Protein AF-A0A934DSE4-F1 (afdb_monomer)

Foldseek 3Di:
DDPDPPPPVVVVVPPPPDDDDDDDDDDDDDDDDDDDDDDDDDDDDDPDDPPPDPPVVVVVVVCQPLLNLLVVLLVLLVVLLVQLVVLVVVCVVPVPLVSNLVSLVVSLVVLQPDDHPDPVSNVLSVVLSVLSVVLSVLSVQCPDPPPVSNVSSVVSSVCNVVVSVVSNVVSCVVSVVDDPPPDPDD

Solvent-accessible surface area (backbone atoms only — not comparable to full-atom values): 11587 Å² total; per-residue (Å²): 142,85,92,72,80,82,65,62,75,66,54,61,76,74,66,84,85,74,90,83,90,82,85,89,86,89,77,85,86,87,84,87,87,90,85,83,90,83,84,93,79,80,95,72,96,66,81,78,71,81,74,78,75,58,71,67,61,54,52,61,53,51,62,63,35,66,70,50,44,47,53,51,50,48,49,48,51,55,55,44,48,52,54,45,54,54,32,50,53,49,24,74,75,67,66,40,56,73,62,31,44,53,53,36,52,53,42,27,52,54,42,69,67,54,90,58,90,50,69,66,61,40,50,52,38,49,51,51,27,52,51,36,55,52,47,47,55,22,53,56,28,42,70,41,90,49,69,67,51,14,51,51,10,46,56,52,61,73,42,47,65,64,51,50,52,50,50,46,51,54,50,30,46,75,65,64,76,41,76,80,79,67,82,87,82,132

Mean predicted aligned error: 16.34 Å

Radius of gyration: 26.44 Å; Cα contacts (8 Å, |Δi|>4): 120; chains: 1; bounding box: 70×72×61 Å

Sequence (186 aa):
MDRTRTSYNSLIWKLLLAIFLVAGCASRGNSPPPSSGAPPVVVSSVPPAPAPVPVSQHRDLEAKRPEHQCNRLIQAINEEGKLISSALDDFAAKRDMPGLERRILGSATRMESMVLADPALKAFANRYHSMLLDLVAAAHHAVDKNAEIARRGVSELDKVTATEDRLVDEVNVYCGLESPKGPKEG

Structure (mmCIF, N/CA/C/O backbone):
data_AF-A0A934DSE4-F1
#
_entry.id   AF-A0A934DSE4-F1
#
loop_
_atom_site.group_PDB
_atom_site.id
_atom_site.type_symbol
_atom_site.label_atom_id
_atom_site.label_alt_id
_atom_site.label_comp_id
_atom_site.label_asym_id
_atom_site.label_entity_id
_atom_site.label_seq_id
_atom_site.pdbx_PDB_ins_code
_atom_site.Cartn_x
_atom_site.Cartn_y
_atom_site.Cartn_z
_atom_site.occupancy
_atom_site.B_iso_or_equiv
_atom_site.auth_seq_id
_atom_site.auth_comp_id
_atom_site.auth_asym_id
_atom_site.auth_atom_id
_atom_site.pdbx_PDB_model_num
ATOM 1 N N . MET A 1 1 ? -5.447 -34.273 -15.070 1.00 47.38 1 MET A N 1
ATOM 2 C CA . MET A 1 1 ? -6.186 -33.406 -16.008 1.00 47.38 1 MET A CA 1
ATOM 3 C C . 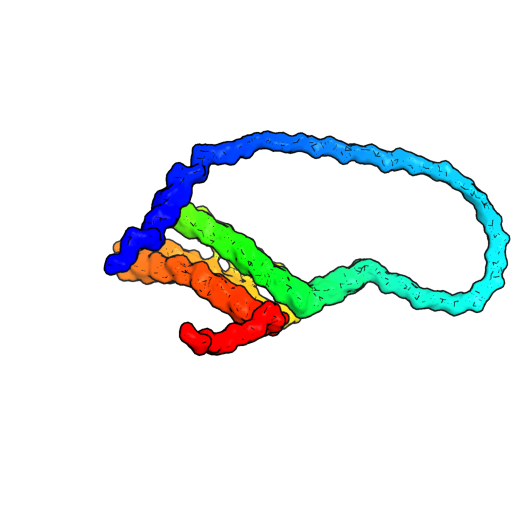MET A 1 1 ? -6.843 -32.338 -15.169 1.00 47.38 1 MET A C 1
ATOM 5 O O . MET A 1 1 ? -7.670 -32.714 -14.368 1.00 47.38 1 MET A O 1
ATOM 9 N N . ASP A 1 2 ? -6.414 -31.082 -15.298 1.00 35.38 2 ASP A N 1
ATOM 10 C CA . ASP A 1 2 ? -7.218 -29.888 -14.987 1.00 35.38 2 ASP A CA 1
ATOM 11 C C . ASP A 1 2 ? -6.459 -28.655 -15.508 1.00 35.38 2 ASP A C 1
ATOM 13 O O . ASP A 1 2 ? -5.716 -27.972 -14.806 1.00 35.38 2 ASP A O 1
ATOM 17 N N . ARG A 1 3 ? -6.559 -28.443 -16.827 1.00 43.78 3 ARG A N 1
ATOM 18 C CA . ARG A 1 3 ? -6.040 -27.274 -17.556 1.00 43.78 3 ARG A CA 1
ATOM 19 C C . ARG A 1 3 ? -7.201 -26.321 -17.838 1.00 43.78 3 ARG A C 1
ATOM 21 O O . ARG A 1 3 ? -7.641 -26.220 -18.977 1.00 43.78 3 ARG A O 1
ATOM 28 N N . THR A 1 4 ? -7.722 -25.646 -16.821 1.00 48.75 4 THR A N 1
ATOM 29 C CA . THR A 1 4 ? -8.820 -24.679 -17.037 1.00 48.75 4 THR A CA 1
ATOM 30 C C . THR A 1 4 ? -8.759 -23.422 -16.170 1.00 48.75 4 THR A C 1
ATOM 32 O O . THR A 1 4 ? -9.500 -22.485 -16.447 1.00 48.75 4 THR A O 1
ATOM 35 N N . ARG A 1 5 ? -7.846 -23.300 -15.192 1.00 45.34 5 ARG A N 1
ATOM 36 C CA . ARG A 1 5 ? -7.794 -22.097 -14.328 1.00 45.34 5 ARG A CA 1
ATOM 37 C C . ARG A 1 5 ? -6.869 -20.968 -14.790 1.00 45.34 5 ARG A C 1
ATOM 39 O O . ARG A 1 5 ? -7.011 -19.851 -14.312 1.00 45.34 5 ARG A O 1
ATOM 46 N N . THR A 1 6 ? -5.980 -21.202 -15.753 1.00 44.94 6 THR A N 1
ATOM 47 C CA . THR A 1 6 ? -4.956 -20.213 -16.155 1.00 44.94 6 THR A CA 1
ATOM 48 C C . THR A 1 6 ? -5.366 -19.301 -17.317 1.00 44.94 6 THR A C 1
ATOM 50 O O . THR A 1 6 ? -4.562 -18.489 -17.761 1.00 44.94 6 THR A O 1
ATOM 53 N N . SER A 1 7 ? -6.600 -19.403 -17.825 1.00 43.75 7 SER A N 1
ATOM 54 C CA . SER A 1 7 ? -7.026 -18.654 -19.020 1.00 43.75 7 SER A CA 1
ATOM 55 C C . SER A 1 7 ? -7.877 -17.408 -18.739 1.00 43.75 7 SER A C 1
ATOM 57 O O . SER A 1 7 ? -8.259 -16.731 -19.690 1.00 43.75 7 SER A O 1
ATOM 59 N N . TYR A 1 8 ? -8.175 -17.070 -17.479 1.00 44.25 8 TYR A N 1
ATOM 60 C CA . TYR A 1 8 ? -9.004 -15.893 -17.169 1.00 44.25 8 TYR A CA 1
ATOM 61 C C . TYR A 1 8 ? -8.203 -14.585 -17.070 1.00 44.25 8 TYR A C 1
ATOM 63 O O . TYR A 1 8 ? -8.673 -13.553 -17.544 1.00 44.25 8 TYR A O 1
ATOM 71 N N . ASN A 1 9 ? -6.954 -14.622 -16.594 1.00 45.41 9 ASN A N 1
ATOM 72 C CA . ASN A 1 9 ? -6.142 -13.401 -16.449 1.00 45.41 9 ASN A CA 1
ATOM 73 C C . ASN A 1 9 ? -5.560 -12.881 -17.776 1.00 45.41 9 ASN A C 1
ATOM 75 O O . ASN A 1 9 ? -5.200 -11.713 -17.874 1.00 45.41 9 ASN A O 1
ATOM 79 N N . SER A 1 10 ? -5.512 -13.715 -18.822 1.00 44.16 10 SER A N 1
ATOM 80 C CA . SER A 1 10 ? -5.022 -13.306 -20.149 1.00 44.16 10 SER A CA 1
ATOM 81 C C . SER A 1 10 ? -6.102 -12.634 -21.013 1.00 44.16 10 SER A C 1
ATOM 83 O O . SER A 1 10 ? -5.780 -11.835 -21.891 1.00 44.16 10 SER A O 1
ATOM 85 N N . LEU A 1 11 ? -7.386 -12.911 -20.753 1.00 43.47 11 LEU A N 1
ATOM 86 C CA . LEU A 1 11 ? -8.509 -12.353 -21.519 1.00 43.47 11 LEU A CA 1
ATOM 87 C C . LEU A 1 11 ? -8.953 -10.967 -21.021 1.00 43.47 11 LEU A C 1
ATOM 89 O O . LEU A 1 11 ? -9.411 -10.159 -21.827 1.00 43.47 11 LEU A O 1
ATOM 93 N N . ILE A 1 12 ? -8.741 -10.653 -19.738 1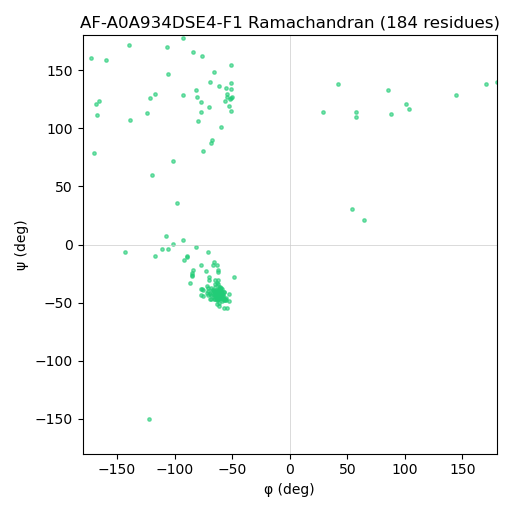.00 50.69 12 ILE A N 1
ATOM 94 C CA . ILE A 1 12 ? -9.034 -9.327 -19.156 1.00 50.69 12 ILE A CA 1
ATOM 95 C C . ILE A 1 12 ? -8.141 -8.238 -19.778 1.00 50.69 12 ILE A C 1
ATOM 97 O O . ILE A 1 12 ? -8.606 -7.131 -20.042 1.00 50.69 12 ILE A O 1
ATOM 101 N N . TRP A 1 13 ? -6.898 -8.582 -20.136 1.00 38.34 13 TRP A N 1
ATOM 102 C CA . TRP A 1 13 ? -5.939 -7.668 -20.770 1.00 38.34 13 TRP A CA 1
ATOM 103 C C . TRP A 1 13 ? -6.337 -7.188 -22.178 1.00 38.34 13 TRP A C 1
ATOM 105 O O . TRP A 1 13 ? -5.763 -6.220 -22.669 1.00 38.34 13 TRP A O 1
ATOM 115 N N . LYS A 1 14 ? -7.311 -7.826 -22.847 1.00 41.41 14 LYS A N 1
ATOM 116 C CA . LYS A 1 14 ? -7.717 -7.465 -24.220 1.00 41.41 14 LYS A CA 1
ATOM 117 C C . LYS A 1 14 ? -9.050 -6.716 -24.328 1.00 41.41 14 LYS A C 1
ATOM 119 O O . LYS A 1 14 ? -9.390 -6.311 -25.435 1.00 41.41 14 LYS A O 1
ATOM 124 N N . LEU A 1 15 ? -9.796 -6.510 -23.236 1.00 42.28 15 LEU A N 1
ATOM 125 C CA . LEU A 1 15 ? -11.183 -6.015 -23.320 1.00 42.28 15 LEU A CA 1
ATOM 126 C C . LEU A 1 15 ? -11.430 -4.582 -22.809 1.00 42.28 15 LEU A C 1
ATOM 128 O O . LEU A 1 15 ? -12.540 -4.084 -22.955 1.00 42.28 15 LEU A O 1
ATOM 132 N N . LEU A 1 16 ? -10.435 -3.885 -22.251 1.00 47.75 16 LEU A N 1
ATOM 133 C CA . LEU A 1 16 ? -10.623 -2.553 -21.642 1.00 47.75 16 LEU A CA 1
ATOM 134 C C . LEU A 1 16 ? -10.237 -1.381 -22.561 1.00 47.75 16 LEU A C 1
ATOM 136 O O . LEU A 1 16 ? -9.731 -0.357 -22.110 1.00 47.75 16 LEU A O 1
ATOM 140 N N . LEU A 1 17 ? -10.494 -1.520 -23.863 1.00 46.31 17 LEU A N 1
ATOM 141 C CA . LEU A 1 17 ? -10.308 -0.453 -24.849 1.00 46.31 17 LEU A CA 1
ATOM 142 C C . LEU A 1 17 ? -11.642 -0.117 -25.524 1.00 46.31 17 LEU A C 1
ATOM 144 O O . LEU A 1 17 ? -11.794 -0.278 -26.730 1.00 46.31 17 LEU A O 1
ATOM 148 N N . ALA A 1 18 ? -12.629 0.304 -24.728 1.00 43.03 18 ALA A N 1
ATOM 149 C CA . ALA A 1 18 ? -13.891 0.843 -25.226 1.00 43.03 18 ALA A CA 1
ATOM 150 C C . ALA A 1 18 ? -14.688 1.566 -24.114 1.00 43.03 18 ALA A C 1
ATOM 152 O O . ALA A 1 18 ? -15.086 0.922 -23.151 1.00 43.03 18 ALA A O 1
ATOM 153 N N . ILE A 1 19 ? -15.021 2.850 -24.362 1.00 57.06 19 ILE A N 1
ATOM 154 C CA . ILE A 1 19 ? -16.298 3.533 -24.013 1.00 57.06 19 ILE A CA 1
ATOM 155 C C . ILE A 1 19 ? -16.409 4.139 -22.583 1.00 57.06 19 ILE A C 1
ATOM 157 O O . ILE A 1 19 ? -16.108 3.458 -21.620 1.00 57.06 19 ILE A O 1
ATOM 161 N N . PHE A 1 20 ? -16.858 5.382 -22.301 1.00 39.25 20 PHE A N 1
ATOM 162 C CA . PHE A 1 20 ? -17.421 6.529 -23.051 1.00 39.25 20 PHE A CA 1
ATOM 163 C C . PHE A 1 20 ? -17.268 7.838 -22.221 1.00 39.25 20 PHE A C 1
ATOM 165 O O . PHE A 1 20 ? -17.170 7.806 -20.997 1.00 39.25 20 PHE A O 1
ATOM 172 N N . LEU A 1 21 ? -17.318 8.984 -22.911 1.00 43.88 21 LEU A N 1
ATOM 173 C CA . LEU A 1 21 ? -17.493 10.354 -22.392 1.00 43.88 21 LEU A CA 1
ATOM 174 C C . LEU A 1 21 ? -18.961 10.651 -21.993 1.00 43.88 21 LEU A C 1
ATOM 176 O O . LEU A 1 21 ? -19.861 10.019 -22.541 1.00 43.88 21 LEU A O 1
ATOM 180 N N . VAL A 1 22 ? -19.175 11.706 -21.177 1.00 40.78 22 VAL A N 1
ATOM 181 C CA . VAL A 1 22 ? -20.088 12.875 -21.401 1.00 40.78 22 VAL A CA 1
ATOM 182 C C . VAL A 1 22 ? -20.784 13.401 -20.115 1.00 40.78 22 VAL A C 1
ATOM 184 O O . VAL A 1 22 ? -21.420 12.634 -19.409 1.00 40.78 22 VAL A O 1
ATOM 187 N N . ALA A 1 23 ? -20.666 14.735 -19.913 1.00 38.59 23 ALA A N 1
ATOM 188 C CA . ALA A 1 23 ? -21.530 15.763 -19.261 1.00 38.59 23 ALA A CA 1
ATOM 189 C C . ALA A 1 23 ? -22.259 15.454 -17.926 1.00 38.59 23 ALA A C 1
ATOM 191 O O . ALA A 1 23 ? -22.846 14.404 -17.748 1.00 38.59 23 ALA A O 1
ATOM 192 N N . GLY A 1 24 ? -22.335 16.330 -16.917 1.00 35.47 24 GLY A N 1
ATOM 193 C CA . GLY A 1 24 ? -22.436 17.793 -16.908 1.00 35.47 24 GLY A CA 1
ATOM 194 C C . GLY A 1 24 ? 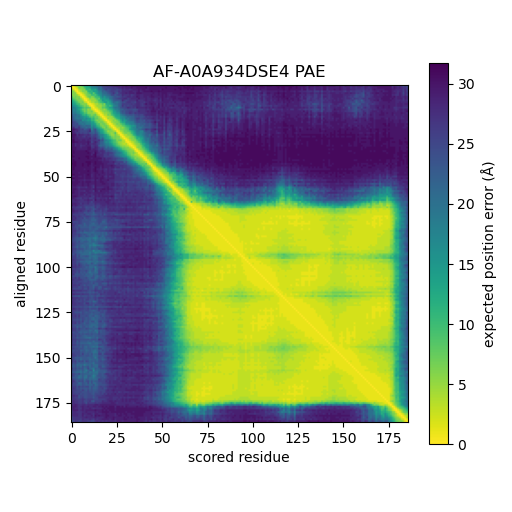-23.880 18.213 -16.583 1.00 35.47 24 GLY A C 1
ATOM 195 O O . GLY A 1 24 ? -24.763 17.887 -17.362 1.00 35.47 24 GLY A O 1
ATOM 196 N N . CYS A 1 25 ? -24.119 18.903 -15.454 1.00 37.88 25 CYS A N 1
ATOM 197 C CA . CY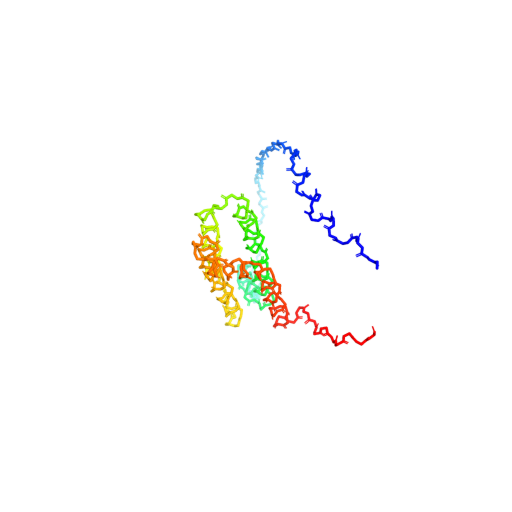S A 1 25 ? -25.008 20.079 -15.324 1.00 37.88 25 CYS A CA 1
ATOM 198 C C . CYS A 1 25 ? -25.259 20.502 -13.863 1.00 37.88 25 CYS A C 1
ATOM 200 O O . CYS A 1 25 ? -25.492 19.691 -12.973 1.00 37.88 25 CYS A O 1
ATOM 202 N N . ALA A 1 26 ? -25.236 21.821 -13.671 1.00 43.25 26 ALA A N 1
ATOM 203 C CA . ALA A 1 26 ? -25.568 22.573 -12.465 1.00 43.25 26 ALA A CA 1
ATOM 204 C C . ALA A 1 26 ? -27.080 22.845 -12.330 1.00 43.25 26 ALA A C 1
ATOM 206 O O . ALA A 1 26 ? -27.795 22.776 -13.325 1.00 43.25 26 ALA A O 1
ATOM 207 N N . SER A 1 27 ? -27.531 23.269 -11.139 1.00 39.88 27 SER A N 1
ATOM 208 C CA . SER A 1 27 ? -28.691 24.167 -10.883 1.00 39.88 27 SER A CA 1
ATOM 209 C C . SER A 1 27 ? -28.641 24.626 -9.406 1.00 39.88 27 SER A C 1
ATOM 211 O O . SER A 1 27 ? -28.617 23.781 -8.520 1.00 39.88 27 SER A O 1
ATOM 213 N N . ARG A 1 28 ? -28.372 25.908 -9.072 1.00 35.00 28 ARG A N 1
ATOM 214 C CA . ARG A 1 28 ? -29.358 26.966 -8.693 1.00 35.00 28 ARG A CA 1
ATOM 215 C C . ARG A 1 28 ? -30.618 26.375 -8.032 1.00 35.00 28 ARG A C 1
ATOM 217 O O . ARG A 1 28 ? -31.316 25.609 -8.671 1.00 35.00 28 ARG A O 1
ATOM 224 N N . GLY A 1 29 ? -30.929 26.617 -6.759 1.00 45.31 29 GLY A N 1
ATOM 225 C CA . GLY A 1 29 ? -31.106 27.911 -6.094 1.00 45.31 29 GLY A CA 1
ATOM 226 C C . GLY A 1 29 ? -32.610 28.188 -5.985 1.00 45.31 29 GLY A C 1
ATOM 227 O O . GLY A 1 29 ? -33.268 28.200 -7.015 1.00 45.31 29 GLY A O 1
ATOM 228 N N . ASN A 1 30 ? -33.145 28.372 -4.771 1.00 34.09 30 ASN A N 1
ATOM 229 C CA . ASN A 1 30 ? -34.411 29.076 -4.521 1.00 34.09 30 ASN A CA 1
ATOM 230 C C . ASN A 1 30 ? -34.595 29.360 -3.020 1.00 34.09 30 ASN A C 1
ATOM 232 O O . ASN A 1 30 ? -34.670 28.440 -2.210 1.00 34.09 30 ASN A O 1
ATOM 236 N N . SER A 1 31 ? -34.723 30.644 -2.689 1.00 47.72 31 SER A N 1
ATOM 237 C CA . SER A 1 31 ? -35.370 31.149 -1.473 1.00 47.72 31 SER A CA 1
ATOM 238 C C . SER A 1 31 ? -36.728 31.724 -1.879 1.00 47.72 31 SER A C 1
ATOM 240 O O . SER A 1 31 ? -36.832 32.292 -2.969 1.00 47.72 31 SER A O 1
ATOM 242 N N . PRO A 1 32 ? -37.757 31.638 -1.026 1.00 50.06 32 PRO A N 1
ATOM 243 C CA . PRO A 1 32 ? -38.597 32.823 -0.812 1.00 50.06 32 PRO A CA 1
ATOM 244 C C . PRO A 1 32 ? -39.020 33.039 0.664 1.00 50.06 32 PRO A C 1
ATOM 246 O O . PRO A 1 32 ? -38.700 32.207 1.512 1.00 50.06 32 PRO A O 1
ATOM 249 N N . PRO A 1 33 ? -39.654 34.194 0.990 1.00 51.81 33 PRO A N 1
ATOM 250 C CA . PRO A 1 33 ? -39.317 34.961 2.194 1.00 51.81 33 PRO A CA 1
ATOM 251 C C . PRO A 1 33 ? -40.546 35.165 3.148 1.00 51.81 33 PRO A C 1
ATOM 253 O O . PRO A 1 33 ? -41.351 34.240 3.235 1.00 51.81 33 PRO A O 1
ATOM 256 N N . PRO A 1 34 ? -40.691 36.249 3.961 1.00 65.25 34 PRO A N 1
ATOM 257 C CA . PRO A 1 34 ? -41.136 36.175 5.366 1.00 65.25 34 PRO A CA 1
ATOM 258 C C . PRO A 1 34 ? -42.583 36.679 5.606 1.00 65.25 34 PRO A C 1
ATOM 260 O O . PRO A 1 34 ? -43.130 37.341 4.734 1.00 65.25 34 PRO A O 1
ATOM 263 N N . SER A 1 35 ? -43.182 36.472 6.796 1.00 39.50 35 SER A N 1
ATOM 264 C CA . SER A 1 35 ? -44.054 37.479 7.464 1.00 39.50 35 SER A CA 1
ATOM 265 C C . SER A 1 35 ? -44.644 37.039 8.824 1.00 39.50 35 SER A C 1
ATOM 267 O O . SER A 1 35 ? -45.136 35.926 8.962 1.00 39.50 35 SER A O 1
ATOM 269 N N . SER A 1 36 ? -44.662 38.010 9.750 1.00 40.56 36 SER A N 1
ATOM 270 C CA . SER A 1 36 ? -45.669 38.368 10.779 1.00 40.56 36 SER A CA 1
ATOM 271 C C . SER A 1 36 ? -46.151 37.389 11.865 1.00 40.56 36 SER A C 1
ATOM 273 O O . SER A 1 36 ? -47.024 36.565 11.637 1.00 40.56 36 SER A O 1
ATOM 275 N N . GLY A 1 37 ? -45.736 37.685 13.107 1.00 36.66 37 GLY A N 1
ATOM 276 C CA . GLY A 1 37 ? -46.593 38.370 14.097 1.00 36.66 37 GLY A CA 1
ATOM 277 C C . GLY A 1 37 ? -47.508 37.529 15.004 1.00 36.66 37 GLY A C 1
ATOM 278 O O . GLY A 1 37 ? -48.522 37.024 14.542 1.00 36.66 37 GLY A O 1
ATOM 279 N N . ALA A 1 38 ? -47.221 37.502 16.318 1.00 39.47 38 ALA A N 1
ATOM 280 C CA . ALA A 1 38 ? -48.192 37.320 17.419 1.00 39.47 38 ALA A CA 1
ATOM 281 C C . ALA A 1 38 ? -47.533 37.514 18.822 1.00 39.47 38 ALA A C 1
ATOM 283 O O . ALA A 1 38 ? -46.308 37.470 18.902 1.00 39.47 38 ALA A O 1
ATOM 284 N N . PRO A 1 39 ? -48.310 37.783 19.903 1.00 43.78 39 PRO A N 1
ATOM 285 C CA . PRO A 1 39 ? -47.966 38.668 21.040 1.00 43.78 39 PRO A CA 1
ATOM 286 C C . PRO A 1 39 ? -47.297 37.978 22.259 1.00 43.78 39 PRO A C 1
ATOM 288 O O . PRO A 1 39 ? -47.146 36.757 22.261 1.00 43.78 39 PRO A O 1
ATOM 291 N N . PRO A 1 40 ? -46.914 38.730 23.322 1.00 55.69 40 PRO A N 1
ATOM 292 C CA . PRO A 1 40 ? -46.178 38.190 24.464 1.00 55.69 40 PRO A CA 1
ATOM 293 C C . PRO A 1 40 ? -47.116 37.500 25.461 1.00 55.69 40 PRO A C 1
ATOM 295 O O . PRO A 1 40 ? -48.122 38.079 25.867 1.00 55.69 40 PRO A O 1
ATOM 298 N N . VAL A 1 41 ? -46.770 36.290 25.911 1.00 37.94 41 VAL A N 1
ATOM 299 C CA . VAL A 1 41 ? -47.505 35.599 26.981 1.00 37.94 41 VAL A CA 1
ATOM 300 C C . VAL A 1 41 ? -46.537 34.918 27.954 1.00 37.94 41 VAL A C 1
ATOM 302 O O . VAL A 1 41 ? -45.925 33.904 27.648 1.00 37.94 41 VAL A O 1
ATOM 305 N N . VAL A 1 42 ? -46.454 35.548 29.128 1.00 38.22 42 VAL A N 1
ATOM 306 C CA . VAL A 1 42 ? -46.421 34.989 30.491 1.00 38.22 42 VAL A CA 1
ATOM 307 C C . VAL A 1 42 ? -45.314 33.987 30.848 1.00 38.22 42 VAL A C 1
ATOM 309 O O . VAL A 1 42 ? -45.282 32.834 30.432 1.00 38.22 42 VAL A O 1
ATOM 312 N N . VAL A 1 43 ? -44.467 34.456 31.768 1.00 47.53 43 VAL A N 1
ATOM 313 C CA . VAL A 1 43 ? -43.509 33.699 32.576 1.00 47.53 43 VAL A CA 1
ATOM 314 C C . VAL A 1 43 ? -44.205 32.517 33.257 1.00 47.53 43 VAL A C 1
ATOM 316 O O . VAL A 1 43 ? -45.028 32.704 34.150 1.00 47.53 43 VAL A O 1
ATOM 319 N N . SER A 1 44 ? -43.826 31.298 32.880 1.00 39.19 44 SER A N 1
ATOM 320 C CA . SER A 1 44 ? -43.990 30.114 33.720 1.00 39.19 44 SER A CA 1
ATOM 321 C C . SER A 1 44 ? -42.614 29.480 33.891 1.00 39.19 44 SER A C 1
ATOM 323 O O . SER A 1 44 ? -41.973 29.070 32.925 1.00 39.19 44 SER A O 1
ATOM 325 N N . SER A 1 45 ? -42.113 29.508 35.122 1.00 47.44 45 SER A N 1
ATOM 326 C CA . SER A 1 45 ? -40.805 29.001 35.526 1.00 47.44 45 SER A CA 1
ATOM 327 C C . SER A 1 45 ? -40.770 27.475 35.431 1.00 47.44 45 SER A C 1
ATOM 329 O O . SER A 1 45 ? -41.039 26.775 36.405 1.00 47.44 45 SER A O 1
ATOM 331 N N . VAL A 1 46 ? -40.431 26.973 34.246 1.00 47.00 46 VAL A N 1
ATOM 332 C CA . VAL A 1 46 ? -39.972 25.598 34.032 1.00 47.00 46 VAL A CA 1
ATOM 333 C C . VAL A 1 46 ? -38.441 25.627 34.104 1.00 47.00 46 VAL A C 1
ATOM 335 O O . VAL A 1 46 ? -37.837 26.473 33.438 1.00 47.00 46 VAL A O 1
ATOM 338 N N . PRO A 1 47 ? -37.781 24.772 34.908 1.00 49.09 47 PRO A N 1
ATOM 339 C CA . PRO A 1 47 ? -36.325 24.665 34.872 1.00 49.09 47 PRO A CA 1
ATOM 340 C C . PRO A 1 47 ? -35.891 24.356 33.431 1.00 49.09 47 PRO A C 1
ATOM 342 O O . PRO A 1 47 ? -36.536 23.525 32.785 1.00 49.09 47 PRO A O 1
ATOM 345 N N . PRO A 1 48 ? -34.858 25.029 32.887 1.00 44.00 48 PRO A N 1
ATOM 346 C CA . PRO A 1 48 ? -34.462 24.820 31.504 1.00 44.00 48 PRO A CA 1
ATOM 347 C C . PRO A 1 48 ? -34.155 23.337 31.301 1.00 44.00 48 PRO A C 1
ATOM 349 O O . PRO A 1 48 ? -33.330 22.761 32.014 1.00 44.00 48 PRO A O 1
ATOM 352 N N . ALA A 1 49 ? -34.846 22.718 30.341 1.00 53.88 49 ALA A N 1
ATOM 353 C CA . ALA A 1 49 ? -34.462 21.407 29.849 1.00 53.88 49 ALA A CA 1
ATOM 354 C C . ALA A 1 49 ? -32.969 21.463 29.479 1.00 53.88 49 ALA A C 1
ATOM 356 O O . ALA A 1 49 ? -32.531 22.486 28.935 1.00 53.88 49 ALA A O 1
ATOM 357 N N . PRO A 1 50 ? -32.176 20.422 29.797 1.00 54.50 50 PRO A N 1
ATOM 358 C CA . PRO A 1 50 ? -30.764 20.405 29.451 1.00 54.50 50 PRO A CA 1
ATOM 359 C C . PRO A 1 50 ? -30.622 20.736 27.967 1.00 54.50 50 PRO A C 1
ATOM 361 O O . PRO A 1 50 ? -31.301 20.145 27.124 1.00 54.50 50 PRO A O 1
ATOM 364 N N . ALA A 1 51 ? -29.797 21.746 27.676 1.00 56.88 51 ALA A N 1
ATOM 365 C CA . ALA A 1 51 ? -29.577 22.212 26.319 1.00 56.88 51 ALA A CA 1
ATOM 366 C C . ALA A 1 51 ? -29.231 21.005 25.427 1.00 56.88 51 ALA A C 1
ATOM 368 O O . ALA A 1 51 ? -28.404 20.182 25.837 1.00 56.88 51 ALA A O 1
ATOM 369 N N . PRO A 1 52 ? -29.845 20.871 24.236 1.00 54.94 52 PRO A N 1
ATOM 370 C CA . PRO A 1 52 ? -29.463 19.840 23.287 1.00 54.94 52 PRO A CA 1
ATOM 371 C C . PRO A 1 52 ? -27.956 19.922 23.075 1.00 54.94 52 PRO A C 1
ATOM 373 O O . PRO A 1 52 ? -27.431 20.993 22.759 1.00 54.94 52 PRO A O 1
ATOM 376 N N . VAL A 1 53 ? -27.258 18.808 23.290 1.00 54.47 53 VAL A N 1
ATOM 377 C CA . VAL A 1 53 ? -25.823 18.736 23.017 1.00 54.47 53 VAL A CA 1
ATOM 378 C C . VAL A 1 53 ? -25.631 19.167 21.558 1.00 54.47 53 VAL A C 1
ATOM 380 O O . VAL A 1 53 ? -26.329 18.633 20.689 1.00 54.47 53 VAL A O 1
ATOM 383 N N . PRO A 1 54 ? -24.762 20.150 21.258 1.00 47.44 54 PRO A N 1
ATOM 384 C CA . PRO A 1 54 ? -24.581 20.619 19.894 1.00 47.44 54 PRO A CA 1
ATOM 385 C C . PRO A 1 54 ? -24.247 19.431 18.992 1.00 47.44 54 PRO A C 1
ATOM 387 O O . PRO A 1 54 ? -23.336 18.662 19.301 1.00 47.44 54 PRO A O 1
ATOM 390 N N . VAL A 1 55 ? -24.969 19.288 17.878 1.00 53.50 55 VAL A N 1
ATOM 391 C CA . VAL A 1 55 ? -24.830 18.196 16.890 1.00 53.50 55 VAL A CA 1
ATOM 392 C C . VAL A 1 55 ? -23.363 17.957 16.481 1.00 53.50 55 VAL A C 1
ATOM 394 O O . VAL A 1 55 ? -22.966 16.836 16.169 1.00 53.50 55 VAL A O 1
ATOM 397 N N . SER A 1 56 ? -22.533 18.997 16.555 1.00 51.91 56 SER A N 1
ATOM 398 C CA . SER A 1 56 ? -21.085 18.974 16.340 1.00 51.91 56 SER A CA 1
ATOM 399 C C . SER A 1 56 ? -20.331 18.038 17.296 1.00 51.91 56 SER A C 1
ATOM 401 O O . SER A 1 56 ? -19.491 17.267 16.845 1.00 51.91 56 SER A O 1
ATOM 403 N N . GLN A 1 57 ? -20.655 18.034 18.594 1.00 47.75 57 GLN A N 1
ATOM 404 C CA . GLN A 1 57 ? -19.971 17.176 19.574 1.00 47.75 57 GLN A CA 1
ATOM 405 C C . GLN A 1 57 ? -20.308 15.695 19.383 1.00 47.75 57 GLN A C 1
ATOM 407 O O . GLN A 1 57 ? -19.489 14.830 19.693 1.00 47.75 57 GLN A O 1
ATOM 412 N N . HIS A 1 58 ? -21.495 15.389 18.853 1.00 49.94 58 HIS A N 1
ATOM 413 C CA . HIS A 1 58 ? -21.896 14.008 18.613 1.00 49.94 58 HIS A CA 1
ATOM 414 C C . HIS A 1 58 ? -21.103 13.384 17.459 1.00 49.94 58 HIS A C 1
ATOM 416 O O . HIS A 1 58 ? -20.623 12.264 17.606 1.00 49.94 58 HIS A O 1
ATOM 422 N N . ARG A 1 59 ? -20.844 14.143 16.382 1.00 51.84 59 ARG A N 1
ATOM 423 C CA . ARG A 1 59 ? -19.981 13.696 15.274 1.00 51.84 59 ARG A CA 1
ATOM 424 C C . ARG A 1 59 ? -18.531 13.468 15.699 1.00 51.84 59 ARG A C 1
ATOM 426 O O . ARG A 1 59 ? -17.935 12.479 15.283 1.00 51.84 59 ARG A O 1
ATOM 433 N N . ASP A 1 60 ? -17.981 14.329 16.552 1.00 50.16 60 ASP A N 1
ATOM 434 C CA . ASP A 1 60 ? -16.604 14.176 17.043 1.00 50.16 60 ASP A CA 1
ATOM 435 C C . ASP A 1 60 ? -16.444 12.984 18.004 1.00 50.16 60 ASP A C 1
ATOM 437 O O . ASP A 1 60 ? -15.381 12.364 18.060 1.00 50.16 60 ASP A O 1
ATOM 441 N N . LEU A 1 61 ? -17.494 12.642 18.759 1.00 51.41 61 LEU A N 1
ATOM 442 C CA . LEU A 1 61 ? -17.536 11.451 19.616 1.00 51.41 61 LEU A CA 1
ATOM 443 C C . LEU A 1 61 ? -17.763 10.166 18.809 1.00 51.41 61 LEU A C 1
ATOM 445 O O . LEU A 1 61 ? -17.155 9.142 19.113 1.00 51.41 61 LEU A O 1
ATOM 449 N N . GLU A 1 62 ? -18.599 10.216 17.774 1.00 53.47 62 GLU A N 1
ATOM 450 C CA . GLU A 1 62 ? -18.885 9.090 16.880 1.00 53.47 62 GLU A CA 1
ATOM 451 C C . GLU A 1 62 ? -17.669 8.735 16.012 1.00 53.47 62 GLU A C 1
ATOM 453 O O . GLU A 1 62 ? -17.284 7.571 15.945 1.00 53.47 62 GLU A O 1
ATOM 458 N N . ALA A 1 63 ? -16.955 9.738 15.485 1.00 57.16 63 ALA A N 1
ATOM 459 C CA . ALA A 1 63 ? -15.686 9.554 14.773 1.00 57.16 63 ALA A CA 1
ATOM 460 C C . ALA A 1 63 ? -14.567 8.960 15.651 1.00 57.16 63 ALA A C 1
ATOM 462 O O . ALA A 1 63 ? -13.608 8.382 15.131 1.00 57.16 63 ALA A O 1
ATOM 463 N N . LYS A 1 64 ? -14.680 9.092 16.980 1.00 59.28 64 LYS A N 1
ATOM 464 C CA . LYS A 1 64 ? -13.753 8.503 17.954 1.00 59.28 64 LYS A CA 1
ATOM 465 C C . LYS A 1 64 ? -14.149 7.099 18.394 1.00 59.28 64 LYS A C 1
ATOM 467 O O . LYS A 1 64 ? -13.314 6.441 19.016 1.00 59.28 64 LYS A O 1
ATOM 472 N N . ARG A 1 65 ? -15.353 6.610 18.075 1.00 68.19 65 ARG A N 1
ATOM 473 C CA . ARG A 1 65 ? -15.721 5.235 18.421 1.00 68.19 65 ARG A CA 1
ATOM 474 C C . ARG A 1 65 ? -14.776 4.249 17.721 1.00 68.19 65 ARG A C 1
ATOM 476 O O . ARG A 1 65 ? -14.489 4.443 16.537 1.00 68.19 65 ARG A O 1
ATOM 483 N N . PRO A 1 66 ? -14.301 3.202 18.419 1.00 69.56 66 PRO A N 1
ATOM 484 C CA . PRO A 1 66 ? -13.371 2.226 17.849 1.00 69.56 66 PRO A CA 1
ATOM 485 C C . PRO A 1 66 ? -13.870 1.636 16.523 1.00 69.56 66 PRO A C 1
ATOM 487 O O . PRO A 1 66 ? -13.127 1.609 15.550 1.00 69.56 66 PRO A O 1
ATOM 490 N N . GLU A 1 67 ? -15.162 1.304 16.440 1.00 77.38 67 GLU A N 1
ATOM 491 C CA . GLU A 1 67 ? -15.829 0.779 15.237 1.00 77.38 67 GLU A CA 1
ATOM 492 C C . GLU A 1 67 ? -15.705 1.698 14.004 1.00 77.38 67 GLU A C 1
ATOM 494 O O . GLU A 1 67 ? -15.427 1.241 12.895 1.00 77.38 67 GLU A O 1
ATOM 499 N N . HIS A 1 68 ? -15.839 3.013 14.190 1.00 83.19 68 HIS A N 1
ATOM 500 C CA . HIS A 1 68 ? -15.704 3.988 13.108 1.00 83.19 68 HIS A CA 1
ATOM 501 C C . HIS A 1 68 ? -14.250 4.138 12.654 1.00 83.19 68 HIS A C 1
ATOM 503 O O . HIS A 1 68 ? -13.983 4.305 11.464 1.00 83.19 68 HIS A O 1
ATOM 509 N N . GLN A 1 69 ? -13.295 4.056 13.582 1.00 88.00 69 GLN A N 1
ATOM 510 C CA . GLN A 1 69 ? -11.873 4.114 13.247 1.00 88.00 69 GLN A CA 1
ATOM 511 C C . GLN A 1 69 ? -11.399 2.847 12.526 1.00 88.00 69 GLN A C 1
ATOM 513 O O . GLN A 1 69 ? -10.624 2.949 11.579 1.00 88.00 69 GLN A O 1
ATOM 518 N N . CYS A 1 70 ? -11.914 1.682 12.921 1.00 90.00 70 CYS A N 1
ATOM 519 C CA . CYS A 1 70 ? -11.689 0.405 12.251 1.00 90.00 70 CYS A CA 1
ATOM 520 C C . CYS A 1 70 ? -12.112 0.447 10.783 1.00 90.00 70 CYS A C 1
ATOM 522 O O . CYS A 1 70 ? -11.296 0.213 9.892 1.00 90.00 70 CYS A O 1
ATOM 524 N N . ASN A 1 71 ? -13.364 0.834 10.525 1.00 90.75 71 ASN A N 1
ATOM 525 C CA . ASN A 1 71 ? -13.892 0.925 9.165 1.00 90.75 71 ASN A CA 1
ATOM 526 C C . ASN A 1 71 ? -13.115 1.935 8.319 1.00 90.75 71 ASN A C 1
ATOM 528 O O . ASN A 1 71 ? -12.797 1.653 7.167 1.00 90.75 71 ASN A O 1
ATOM 532 N N . ARG A 1 72 ? -12.755 3.089 8.897 1.00 91.94 72 ARG A N 1
ATOM 533 C CA . ARG A 1 72 ? -11.923 4.089 8.217 1.00 91.94 72 ARG A CA 1
ATOM 534 C C . ARG A 1 72 ? -10.555 3.541 7.822 1.00 91.94 72 ARG A C 1
ATOM 536 O O . ARG A 1 72 ? -10.116 3.791 6.704 1.00 91.94 72 ARG A O 1
ATOM 543 N N . LEU A 1 73 ? -9.884 2.819 8.720 1.00 94.44 73 LEU A N 1
ATOM 544 C CA . LEU A 1 73 ? -8.572 2.242 8.440 1.00 94.44 73 LEU A CA 1
ATOM 545 C C . LEU A 1 73 ? -8.659 1.167 7.350 1.00 94.44 73 LEU A C 1
ATOM 547 O O . LEU A 1 73 ? -7.885 1.210 6.399 1.00 94.44 73 LEU A O 1
ATOM 551 N N . ILE A 1 74 ? -9.621 0.246 7.450 1.00 94.25 74 ILE A N 1
ATOM 5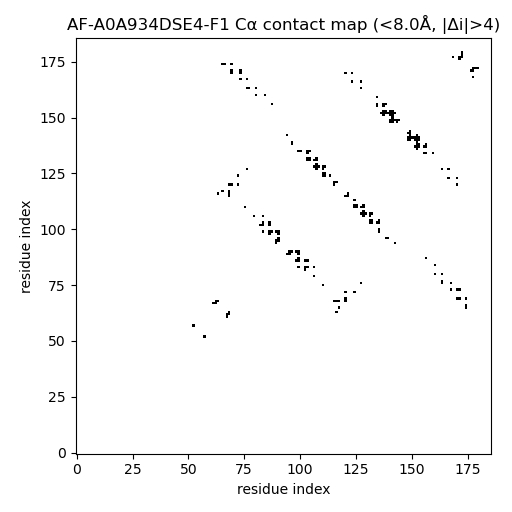52 C CA . ILE A 1 74 ? -9.839 -0.807 6.446 1.00 94.25 74 ILE A CA 1
ATOM 553 C C . ILE A 1 74 ? -10.158 -0.193 5.081 1.00 94.25 74 ILE A C 1
ATOM 555 O O . ILE A 1 74 ? -9.590 -0.596 4.068 1.00 94.25 74 ILE A O 1
ATOM 559 N N . GLN A 1 75 ? -11.051 0.800 5.043 1.00 94.50 75 GLN A N 1
ATOM 560 C CA . GLN A 1 75 ? -11.400 1.495 3.809 1.00 94.50 75 GLN A CA 1
ATOM 561 C C . GLN A 1 75 ? -10.168 2.140 3.175 1.00 94.50 75 GLN A C 1
ATOM 563 O O . GLN A 1 75 ? -9.943 1.956 1.983 1.00 94.50 75 GLN A O 1
ATOM 568 N N . ALA A 1 76 ? -9.355 2.837 3.966 1.00 94.94 76 ALA A N 1
ATOM 569 C CA . ALA A 1 76 ? -8.139 3.455 3.470 1.00 94.94 76 ALA A CA 1
ATOM 570 C C . ALA A 1 76 ? -7.139 2.417 2.944 1.00 94.94 76 ALA A C 1
ATOM 572 O O . ALA A 1 76 ? -6.671 2.568 1.824 1.00 94.94 76 ALA A O 1
ATOM 573 N N . ILE A 1 77 ? -6.866 1.330 3.678 1.00 95.19 77 ILE A N 1
ATOM 574 C CA . ILE A 1 77 ? -5.975 0.259 3.193 1.00 95.19 77 ILE A CA 1
ATOM 575 C C . ILE A 1 77 ? -6.471 -0.276 1.843 1.00 95.19 77 ILE A C 1
ATOM 577 O O . ILE A 1 77 ? -5.692 -0.361 0.900 1.00 95.19 77 ILE A O 1
ATOM 581 N N . ASN A 1 78 ? -7.773 -0.540 1.711 1.00 94.69 78 ASN A N 1
ATOM 582 C CA . ASN A 1 78 ? -8.369 -1.038 0.470 1.00 94.69 78 ASN A CA 1
ATOM 583 C C . ASN A 1 78 ? -8.319 -0.027 -0.689 1.00 94.69 78 ASN A C 1
ATOM 585 O O . ASN A 1 78 ? -8.142 -0.413 -1.845 1.00 94.69 78 ASN A O 1
ATOM 589 N N . GLU A 1 79 ? -8.539 1.259 -0.419 1.00 95.69 79 GLU A N 1
ATOM 590 C CA . GLU A 1 79 ? -8.471 2.317 -1.432 1.00 95.69 79 GLU A CA 1
ATOM 591 C C . GLU A 1 79 ? -7.035 2.534 -1.910 1.00 95.69 79 GLU A C 1
ATOM 593 O O . GLU A 1 79 ? -6.785 2.551 -3.117 1.00 95.69 79 GLU A O 1
ATOM 598 N N . GLU A 1 80 ? -6.088 2.621 -0.978 1.00 94.69 80 GLU A N 1
ATOM 599 C CA . GLU A 1 80 ? -4.669 2.745 -1.297 1.00 94.69 80 GLU A CA 1
ATOM 600 C C . GLU A 1 80 ? -4.149 1.492 -2.016 1.00 94.69 80 GLU A C 1
ATOM 602 O O . GLU A 1 80 ? -3.473 1.618 -3.035 1.00 94.69 80 GLU A O 1
ATOM 607 N N . GLY A 1 81 ? -4.532 0.291 -1.569 1.00 93.50 81 GLY A N 1
ATOM 608 C CA . GLY A 1 81 ? -4.129 -0.979 -2.187 1.00 93.50 81 GLY A CA 1
ATOM 609 C C . GLY A 1 81 ? -4.563 -1.081 -3.651 1.00 93.50 81 GLY A C 1
ATOM 610 O O . GLY A 1 81 ? -3.793 -1.495 -4.517 1.00 93.50 81 GLY A O 1
ATOM 611 N N . LYS A 1 82 ? -5.756 -0.572 -3.998 1.00 93.94 82 LYS A N 1
ATOM 612 C CA . LYS A 1 82 ? -6.195 -0.457 -5.404 1.00 93.94 82 LYS A CA 1
ATOM 613 C C . LYS A 1 82 ? -5.307 0.482 -6.221 1.00 93.94 82 LYS A C 1
ATOM 615 O O . LYS A 1 82 ? -4.992 0.180 -7.374 1.00 93.94 82 LYS A O 1
ATOM 620 N N . LEU A 1 83 ? -4.912 1.623 -5.652 1.00 93.62 83 LEU A N 1
ATOM 621 C CA . LEU A 1 83 ? -4.022 2.576 -6.323 1.00 93.62 83 LEU A CA 1
ATOM 622 C C . LEU A 1 83 ? -2.630 1.980 -6.542 1.00 93.62 83 LEU A C 1
ATOM 624 O O . LEU A 1 83 ? -2.046 2.176 -7.611 1.00 93.62 83 LEU A O 1
ATOM 628 N N . ILE A 1 84 ? -2.123 1.240 -5.557 1.00 94.25 84 ILE A N 1
ATOM 629 C CA . ILE A 1 84 ? -0.826 0.562 -5.605 1.00 94.25 84 ILE A CA 1
ATOM 630 C C . ILE A 1 84 ? -0.854 -0.577 -6.615 1.00 94.25 84 ILE A C 1
ATOM 632 O O . ILE A 1 84 ? 0.024 -0.634 -7.468 1.00 94.25 84 ILE A O 1
ATOM 636 N N . SER A 1 85 ? -1.883 -1.423 -6.597 1.00 93.31 85 SER A N 1
ATOM 637 C CA . SER A 1 85 ? -2.069 -2.483 -7.590 1.00 93.31 85 SER A CA 1
ATOM 638 C C . SER A 1 85 ? -2.077 -1.915 -9.012 1.00 93.31 85 SER A C 1
ATOM 640 O O . SER A 1 85 ? -1.303 -2.363 -9.855 1.00 93.31 85 SER A O 1
ATOM 642 N N . SER A 1 86 ? -2.834 -0.840 -9.259 1.00 92.50 86 SER A N 1
ATOM 643 C CA . SER A 1 86 ? -2.812 -0.157 -10.559 1.00 92.50 86 SER A CA 1
ATOM 644 C C . SER A 1 86 ? -1.434 0.421 -10.908 1.00 92.50 86 SER A C 1
ATOM 646 O O . SER A 1 86 ? -1.039 0.412 -12.074 1.00 92.50 86 SER A O 1
ATOM 648 N N . ALA A 1 87 ? -0.695 0.942 -9.926 1.00 93.19 87 ALA A N 1
ATOM 649 C CA . ALA A 1 87 ? 0.656 1.454 -10.138 1.00 93.19 87 ALA A CA 1
ATOM 650 C C . ALA A 1 87 ? 1.649 0.335 -10.489 1.00 93.19 87 ALA A C 1
ATOM 652 O O . ALA A 1 87 ? 2.513 0.527 -11.344 1.00 93.19 87 ALA A O 1
ATOM 653 N N . LEU A 1 88 ? 1.521 -0.827 -9.848 1.00 92.88 88 LEU A N 1
ATOM 654 C CA . LEU A 1 88 ? 2.340 -2.005 -10.114 1.00 92.88 88 LEU A CA 1
ATOM 655 C C . LEU A 1 88 ? 2.048 -2.594 -11.493 1.00 92.88 88 LEU A C 1
ATOM 657 O O . LEU A 1 88 ? 2.990 -2.961 -12.190 1.00 92.88 88 LEU A O 1
ATOM 661 N N . ASP A 1 89 ? 0.787 -2.592 -11.929 1.00 92.00 89 ASP A N 1
ATOM 662 C CA . ASP A 1 89 ? 0.415 -2.962 -13.298 1.00 92.00 89 ASP A CA 1
ATOM 663 C C . ASP A 1 89 ? 1.058 -2.016 -14.329 1.00 92.00 89 ASP A C 1
ATOM 665 O O . ASP A 1 89 ? 1.672 -2.463 -15.304 1.00 92.00 89 ASP A O 1
ATOM 669 N N . ASP A 1 90 ? 0.982 -0.699 -14.093 1.00 90.94 90 ASP A N 1
ATOM 670 C CA . ASP A 1 90 ? 1.642 0.315 -14.926 1.00 90.94 90 ASP A CA 1
ATOM 671 C C . ASP A 1 90 ? 3.169 0.100 -14.966 1.00 90.94 90 ASP A C 1
ATOM 673 O O . ASP A 1 90 ? 3.786 0.167 -16.036 1.00 90.94 90 ASP A O 1
ATOM 677 N N . PHE A 1 91 ? 3.786 -0.200 -13.821 1.00 91.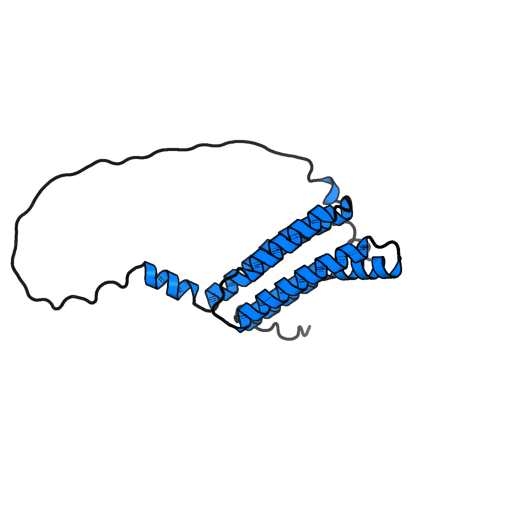56 91 PHE A N 1
ATOM 678 C CA . PHE A 1 91 ? 5.214 -0.491 -13.715 1.00 91.56 91 PHE A CA 1
ATOM 679 C C . PHE A 1 91 ? 5.607 -1.783 -14.436 1.00 91.56 91 PHE A C 1
ATOM 681 O O . PHE A 1 91 ? 6.602 -1.797 -15.161 1.00 91.56 91 PHE A O 1
ATOM 688 N N . ALA A 1 92 ? 4.830 -2.855 -14.299 1.00 90.00 92 ALA A N 1
ATOM 689 C CA . ALA A 1 92 ? 5.079 -4.111 -14.997 1.00 90.00 92 ALA A CA 1
ATOM 690 C C . ALA A 1 92 ? 5.024 -3.922 -16.523 1.00 90.00 92 ALA A C 1
ATOM 692 O O . ALA A 1 92 ? 5.850 -4.484 -17.245 1.00 90.00 92 ALA A O 1
ATOM 693 N N . ALA A 1 93 ? 4.102 -3.083 -17.006 1.00 91.19 93 ALA A N 1
ATOM 694 C CA . ALA A 1 93 ? 3.924 -2.802 -18.427 1.00 91.19 93 ALA A CA 1
ATOM 695 C C . ALA A 1 93 ? 4.983 -1.848 -19.007 1.00 91.19 93 ALA A C 1
ATOM 697 O O . ALA A 1 93 ? 5.464 -2.059 -20.120 1.00 91.19 93 ALA A O 1
ATOM 698 N N . LYS A 1 94 ? 5.321 -0.773 -18.284 1.00 90.06 94 LYS A N 1
ATOM 699 C CA . LYS A 1 94 ? 6.084 0.370 -18.826 1.00 90.06 94 LYS A CA 1
ATOM 700 C C . LYS A 1 94 ? 7.442 0.586 -18.162 1.00 90.06 94 LYS A C 1
ATOM 702 O O . LYS A 1 94 ? 8.216 1.405 -18.644 1.00 90.06 94 LYS A O 1
ATOM 707 N N . ARG A 1 95 ? 7.730 -0.113 -17.059 1.00 85.94 95 ARG A N 1
ATOM 708 C CA . ARG A 1 95 ? 8.895 0.117 -16.183 1.00 85.94 95 ARG A CA 1
ATOM 709 C C . ARG A 1 95 ? 9.005 1.567 -15.689 1.00 85.94 95 ARG A C 1
ATOM 711 O O . ARG A 1 95 ? 10.103 2.059 -15.440 1.00 85.94 95 ARG A O 1
ATOM 718 N N . ASP A 1 96 ? 7.866 2.243 -15.529 1.00 88.94 96 ASP A N 1
ATOM 719 C CA . ASP A 1 96 ? 7.784 3.625 -15.045 1.00 88.94 96 ASP A CA 1
ATOM 720 C C . ASP A 1 96 ? 8.023 3.697 -13.528 1.00 88.94 96 ASP A C 1
ATOM 722 O O . ASP A 1 96 ? 7.091 3.752 -12.725 1.00 88.94 96 ASP A O 1
ATOM 726 N N . MET A 1 97 ? 9.299 3.664 -13.139 1.00 91.94 97 MET A N 1
ATOM 727 C CA . MET A 1 97 ? 9.712 3.800 -11.741 1.00 91.94 97 MET A CA 1
ATOM 728 C C . MET A 1 97 ? 9.260 5.126 -11.107 1.00 91.94 97 MET A C 1
ATOM 730 O O . MET A 1 97 ? 8.656 5.068 -10.037 1.00 91.94 97 MET A O 1
ATOM 734 N N . PRO A 1 98 ? 9.468 6.308 -11.729 1.00 91.56 98 PRO A N 1
ATOM 735 C CA . PRO A 1 98 ? 9.032 7.573 -11.134 1.00 91.56 98 PRO A CA 1
ATOM 736 C C . PRO A 1 98 ? 7.517 7.653 -10.907 1.00 91.56 98 PRO A C 1
ATOM 738 O O . PRO A 1 98 ? 7.067 8.238 -9.917 1.00 91.56 98 PRO A O 1
ATOM 741 N N . GLY A 1 99 ? 6.719 7.090 -11.820 1.00 91.00 99 GLY A N 1
ATOM 742 C CA . GLY A 1 99 ? 5.268 7.008 -11.672 1.00 91.00 99 GLY A CA 1
ATOM 743 C C . GLY A 1 99 ? 4.846 6.102 -10.516 1.00 91.00 99 GLY A C 1
ATOM 744 O O . GLY A 1 99 ? 3.997 6.501 -9.712 1.00 91.00 99 GLY A O 1
ATOM 745 N N . LEU A 1 100 ? 5.463 4.921 -10.405 1.00 93.25 100 LEU A N 1
ATOM 746 C CA . LEU A 1 100 ? 5.218 3.976 -9.315 1.00 93.25 100 LEU A CA 1
ATOM 747 C C . LEU A 1 100 ? 5.589 4.578 -7.955 1.00 93.25 100 LEU A C 1
ATOM 749 O O . LEU A 1 100 ? 4.749 4.636 -7.058 1.00 93.25 100 LEU A O 1
ATOM 753 N N . GLU A 1 101 ? 6.811 5.091 -7.827 1.00 95.00 101 GLU A N 1
ATOM 754 C CA . GLU A 1 101 ? 7.327 5.691 -6.596 1.00 95.00 101 GLU A CA 1
ATOM 755 C C . GLU A 1 101 ? 6.426 6.832 -6.114 1.00 95.00 101 GLU A C 1
ATOM 757 O O . GLU A 1 101 ? 6.005 6.848 -4.959 1.00 95.00 101 GLU A O 1
ATOM 762 N N . ARG A 1 102 ? 6.025 7.744 -7.011 1.00 94.94 102 ARG A N 1
ATOM 763 C CA . ARG A 1 102 ? 5.126 8.853 -6.660 1.00 94.94 102 ARG A CA 1
ATOM 764 C C . ARG A 1 102 ? 3.792 8.367 -6.094 1.00 94.94 102 ARG A C 1
ATOM 766 O O . ARG A 1 102 ? 3.274 8.970 -5.153 1.00 94.94 102 ARG A O 1
ATOM 773 N N . ARG A 1 103 ? 3.207 7.316 -6.675 1.00 95.69 103 ARG A N 1
ATOM 774 C CA . ARG A 1 103 ? 1.923 6.768 -6.212 1.00 95.69 103 ARG A CA 1
ATOM 775 C C . ARG A 1 103 ? 2.072 6.066 -4.866 1.00 95.69 103 ARG A C 1
ATOM 777 O O . ARG A 1 103 ? 1.247 6.307 -3.984 1.00 95.69 103 ARG A O 1
ATOM 784 N N . ILE A 1 104 ? 3.125 5.269 -4.685 1.00 96.00 104 ILE A N 1
ATOM 785 C CA . ILE A 1 104 ? 3.396 4.588 -3.414 1.00 96.00 104 ILE A CA 1
ATOM 786 C C . ILE A 1 104 ? 3.657 5.612 -2.305 1.00 96.00 104 ILE A C 1
ATOM 788 O O . ILE A 1 104 ? 2.978 5.577 -1.283 1.00 96.00 104 ILE A O 1
ATOM 792 N N . LEU A 1 105 ? 4.561 6.573 -2.522 1.00 96.00 105 LEU A N 1
ATOM 793 C CA . LEU A 1 105 ? 4.872 7.613 -1.536 1.00 96.00 105 LEU A CA 1
ATOM 794 C C . LEU A 1 105 ? 3.645 8.468 -1.204 1.00 96.00 105 LEU A C 1
ATOM 796 O O . LEU A 1 105 ? 3.395 8.755 -0.039 1.00 96.00 105 LEU A O 1
ATOM 800 N N . GLY A 1 106 ? 2.827 8.818 -2.202 1.00 96.19 106 GLY A N 1
ATOM 801 C CA . GLY A 1 106 ? 1.570 9.526 -1.960 1.00 96.19 106 GLY A CA 1
ATOM 802 C C . GLY A 1 106 ? 0.597 8.736 -1.078 1.00 96.19 106 GLY A C 1
ATOM 803 O O . GLY A 1 106 ? -0.067 9.322 -0.223 1.00 96.19 106 GLY A O 1
ATOM 804 N N . SER A 1 107 ? 0.531 7.417 -1.262 1.00 95.69 107 SER A N 1
ATOM 805 C CA . SER A 1 107 ? -0.287 6.513 -0.440 1.00 95.69 107 SER A CA 1
ATOM 806 C C . SER A 1 107 ? 0.279 6.403 0.980 1.00 95.69 107 SER A C 1
ATOM 808 O O . SER A 1 107 ? -0.456 6.535 1.957 1.00 95.69 107 SER A O 1
ATOM 810 N N . ALA A 1 108 ? 1.605 6.290 1.110 1.00 94.88 108 ALA A N 1
ATOM 811 C CA . ALA A 1 108 ? 2.302 6.274 2.393 1.00 94.88 108 ALA A CA 1
ATOM 812 C C . ALA A 1 108 ? 2.049 7.560 3.196 1.00 94.88 108 ALA A C 1
ATOM 814 O O . ALA A 1 108 ? 1.711 7.483 4.378 1.00 94.88 108 ALA A O 1
ATOM 815 N N . THR A 1 109 ? 2.122 8.734 2.561 1.00 94.94 109 THR A N 1
ATOM 816 C CA . THR A 1 109 ? 1.803 10.019 3.203 1.00 94.94 109 THR A CA 1
ATOM 817 C C . THR A 1 109 ? 0.343 10.088 3.655 1.00 94.94 109 THR A C 1
ATOM 819 O O . THR A 1 109 ? 0.066 10.561 4.757 1.00 94.94 109 THR A O 1
ATOM 822 N N . ARG A 1 110 ? -0.611 9.598 2.849 1.00 94.19 110 ARG A N 1
ATOM 823 C CA . ARG A 1 110 ? -2.030 9.563 3.251 1.00 94.19 110 ARG A CA 1
ATOM 824 C C . ARG A 1 110 ? -2.246 8.683 4.481 1.00 94.19 110 ARG A C 1
ATOM 826 O O . ARG A 1 110 ? -2.934 9.112 5.407 1.00 94.19 110 ARG A O 1
ATOM 833 N N . MET A 1 111 ? -1.600 7.519 4.531 1.00 94.44 111 MET A N 1
ATOM 834 C CA . MET A 1 111 ? -1.650 6.626 5.691 1.00 94.44 111 MET A CA 1
ATOM 835 C C . MET A 1 111 ? -1.037 7.252 6.945 1.00 94.44 111 MET A C 1
ATOM 837 O O . MET A 1 111 ? -1.641 7.187 8.012 1.00 94.44 111 MET A O 1
ATOM 841 N N . GLU A 1 112 ? 0.115 7.911 6.814 1.00 92.44 112 GLU A N 1
ATOM 842 C CA . GLU A 1 112 ? 0.776 8.626 7.915 1.00 92.44 112 GLU A CA 1
ATOM 843 C C . GLU A 1 112 ? -0.093 9.770 8.463 1.00 92.44 112 GLU A C 1
ATOM 845 O O . GLU A 1 112 ? -0.191 9.969 9.673 1.00 92.44 112 GLU A O 1
ATOM 850 N N . SER A 1 113 ? -0.776 10.497 7.574 1.00 91.69 113 SER A N 1
ATOM 851 C CA . SER A 1 113 ? -1.660 11.610 7.940 1.00 91.69 113 SER A CA 1
ATOM 852 C C . SER A 1 113 ? -2.963 11.178 8.622 1.00 91.69 113 SER A C 1
ATOM 854 O O . SER A 1 113 ? -3.750 12.021 9.066 1.00 91.69 113 SER A O 1
ATOM 856 N N . MET A 1 114 ? -3.229 9.871 8.697 1.00 90.50 114 MET A N 1
ATOM 857 C CA . MET A 1 114 ? -4.489 9.367 9.208 1.00 90.50 114 MET A CA 1
ATOM 858 C C . MET A 1 114 ? -4.609 9.595 10.714 1.00 90.50 114 MET A C 1
ATOM 860 O O . MET A 1 114 ? -3.869 9.051 11.531 1.00 90.50 114 MET A O 1
ATOM 864 N N . VAL A 1 115 ? -5.622 10.370 11.097 1.00 89.06 115 VAL A N 1
ATOM 865 C CA . VAL A 1 115 ? -5.929 10.604 12.507 1.00 89.06 115 VAL A CA 1
ATOM 866 C C . VAL A 1 115 ? -6.708 9.409 13.061 1.00 89.06 115 VAL A C 1
ATOM 868 O O . VAL A 1 115 ? -7.892 9.221 12.750 1.00 89.06 115 VAL A O 1
ATOM 871 N N . LEU A 1 116 ? -6.015 8.614 13.877 1.00 89.00 116 LEU A N 1
ATOM 872 C CA . LEU A 1 116 ? -6.529 7.485 14.652 1.00 89.00 116 LEU A CA 1
ATOM 873 C C . LEU A 1 116 ? -6.236 7.750 16.133 1.00 89.00 116 LEU A C 1
ATOM 875 O O . LEU A 1 116 ? -5.101 8.055 16.502 1.00 89.00 116 LEU A O 1
ATOM 879 N N . ALA A 1 117 ? -7.268 7.685 16.971 1.00 87.62 117 ALA A N 1
ATOM 880 C CA . ALA A 1 117 ? -7.138 7.872 18.414 1.00 87.62 117 ALA A CA 1
ATOM 881 C C . ALA A 1 117 ? -6.749 6.570 19.130 1.00 87.62 117 ALA A C 1
ATOM 883 O O . ALA A 1 117 ? -6.145 6.626 20.198 1.00 87.62 117 ALA A O 1
ATOM 884 N N . ASP A 1 118 ? -7.085 5.416 18.549 1.00 88.81 118 ASP A N 1
ATOM 885 C CA . ASP A 1 118 ? -6.694 4.107 19.066 1.00 88.81 118 ASP A CA 1
ATOM 886 C C . ASP A 1 118 ? -5.210 3.806 18.730 1.00 88.81 118 ASP A C 1
ATOM 888 O O . ASP A 1 118 ? -4.832 3.813 17.550 1.00 88.81 118 ASP A O 1
ATOM 892 N N . PRO A 1 119 ? -4.351 3.533 19.734 1.00 90.44 119 PRO A N 1
ATOM 893 C CA . PRO A 1 119 ? -2.935 3.242 19.511 1.00 90.44 119 PRO A CA 1
ATOM 894 C C . PRO A 1 119 ? -2.660 1.980 18.683 1.00 90.44 119 PRO A C 1
ATOM 896 O O . PRO A 1 119 ? -1.686 1.958 17.930 1.00 90.44 119 PRO A O 1
ATOM 899 N N . ALA A 1 120 ? -3.487 0.939 18.798 1.00 91.81 120 ALA A N 1
ATOM 900 C CA . ALA A 1 120 ? -3.335 -0.288 18.023 1.00 91.81 120 ALA A CA 1
ATOM 901 C C . ALA A 1 120 ? -3.713 -0.055 16.555 1.00 91.81 120 ALA A C 1
ATOM 903 O O . ALA A 1 120 ? -2.967 -0.455 15.662 1.00 91.81 120 ALA A O 1
ATOM 904 N N . LEU A 1 121 ? -4.794 0.688 16.289 1.00 92.62 121 LEU A N 1
ATOM 905 C CA . LEU A 1 121 ? -5.138 1.094 14.919 1.00 92.62 121 LEU A CA 1
ATOM 906 C C . LEU A 1 121 ? -4.043 1.969 14.300 1.00 92.62 121 LEU A C 1
ATOM 908 O O . LEU A 1 121 ? -3.676 1.776 13.140 1.00 92.62 121 LEU A O 1
ATOM 912 N N . LYS A 1 122 ? -3.454 2.881 15.081 1.00 93.94 122 LYS A N 1
ATOM 913 C CA . LYS A 1 122 ? -2.291 3.660 14.637 1.00 93.94 122 LYS A CA 1
ATOM 914 C C . LYS A 1 122 ? -1.088 2.766 14.318 1.00 93.94 122 LYS A C 1
ATOM 916 O O . LYS A 1 122 ? -0.392 3.013 13.337 1.00 93.94 122 LYS A O 1
ATOM 921 N N . ALA A 1 123 ? -0.853 1.713 15.100 1.00 94.25 123 ALA A N 1
ATOM 922 C CA . ALA A 1 123 ? 0.208 0.750 14.820 1.00 94.25 123 ALA A CA 1
ATOM 923 C C . ALA A 1 123 ? -0.031 -0.013 13.504 1.00 94.25 123 ALA A C 1
ATOM 925 O O . ALA A 1 123 ? 0.913 -0.195 12.737 1.00 94.25 123 ALA A O 1
ATOM 926 N N . PHE A 1 124 ? -1.273 -0.400 13.196 1.00 95.44 124 PHE A N 1
ATOM 927 C CA . PHE A 1 124 ? -1.618 -1.005 11.904 1.00 95.44 124 PHE A CA 1
ATOM 928 C C . PHE A 1 124 ? -1.400 -0.039 10.730 1.00 95.44 124 PHE A C 1
ATOM 930 O O . PHE A 1 124 ? -0.769 -0.420 9.745 1.00 95.44 124 PHE A O 1
ATOM 937 N N . ALA A 1 125 ? -1.834 1.221 10.853 1.00 95.69 125 ALA A N 1
ATOM 938 C CA . ALA A 1 125 ? -1.589 2.245 9.834 1.00 95.69 125 ALA A CA 1
ATOM 939 C C . ALA A 1 125 ? -0.086 2.470 9.589 1.00 95.69 125 ALA A C 1
ATOM 941 O O . ALA A 1 125 ? 0.355 2.524 8.442 1.00 95.69 125 ALA A O 1
ATOM 942 N N . ASN A 1 126 ? 0.713 2.522 10.659 1.00 95.75 126 ASN A N 1
ATOM 943 C CA . ASN A 1 126 ? 2.166 2.655 10.566 1.00 95.75 126 ASN A CA 1
ATOM 944 C C . ASN A 1 126 ? 2.825 1.430 9.917 1.00 95.75 126 ASN A C 1
ATOM 946 O O . ASN A 1 126 ? 3.735 1.591 9.112 1.00 95.75 126 ASN A O 1
ATOM 950 N N . ARG A 1 127 ? 2.362 0.210 10.225 1.00 96.25 127 ARG A N 1
ATOM 951 C CA . ARG A 1 127 ? 2.849 -1.015 9.566 1.00 96.25 127 ARG A CA 1
ATOM 952 C C . ARG A 1 127 ? 2.584 -0.980 8.066 1.00 96.25 127 ARG A C 1
ATOM 954 O O . ARG A 1 127 ? 3.479 -1.318 7.297 1.00 96.25 127 ARG A O 1
ATOM 961 N N . TYR A 1 128 ? 1.393 -0.541 7.659 1.00 96.50 128 TYR A N 1
ATOM 962 C CA . TYR A 1 128 ? 1.084 -0.371 6.243 1.00 96.50 128 TYR A CA 1
ATOM 963 C C . TYR A 1 128 ? 1.986 0.684 5.604 1.00 96.50 128 TYR A C 1
ATOM 965 O O . TYR A 1 128 ? 2.616 0.411 4.593 1.00 96.50 128 TYR A O 1
ATOM 973 N N . HIS A 1 129 ? 2.137 1.852 6.235 1.00 95.94 129 HIS A N 1
ATOM 974 C CA . HIS A 1 129 ? 3.050 2.897 5.773 1.00 95.94 129 HIS A CA 1
ATOM 975 C C . HIS A 1 129 ? 4.483 2.375 5.563 1.00 95.94 129 HIS A C 1
ATOM 977 O O . HIS A 1 129 ? 5.055 2.591 4.498 1.00 95.94 129 HIS A O 1
ATOM 983 N N . SER A 1 130 ? 5.052 1.649 6.530 1.00 95.88 130 SER A N 1
ATOM 984 C CA . SER A 1 130 ? 6.392 1.062 6.391 1.00 95.88 130 SER A CA 1
ATOM 985 C C . SER A 1 130 ? 6.472 0.063 5.237 1.00 95.88 130 SER A C 1
ATOM 987 O O . SER A 1 130 ? 7.408 0.132 4.447 1.00 95.88 130 SER A O 1
ATOM 989 N N . MET A 1 131 ? 5.461 -0.796 5.082 1.00 95.94 131 MET A N 1
ATOM 990 C CA . MET A 1 131 ? 5.380 -1.731 3.957 1.00 95.94 131 MET A CA 1
ATOM 991 C C . MET A 1 131 ? 5.383 -1.001 2.604 1.00 95.94 131 MET A C 1
ATOM 993 O O . MET A 1 131 ? 6.025 -1.455 1.660 1.00 95.94 131 MET A O 1
ATOM 997 N N . LEU A 1 132 ? 4.709 0.149 2.502 1.00 96.00 132 LEU A N 1
ATOM 998 C CA . LEU A 1 132 ? 4.729 0.973 1.292 1.00 96.00 132 LEU A CA 1
ATOM 999 C C . LEU A 1 132 ? 6.128 1.519 0.995 1.00 96.00 132 LEU A C 1
ATOM 1001 O O . LEU A 1 132 ? 6.556 1.507 -0.155 1.00 96.00 132 LEU A O 1
ATOM 1005 N N . LEU A 1 133 ? 6.878 1.953 2.006 1.00 95.12 133 LEU A N 1
ATOM 1006 C CA . LEU A 1 133 ? 8.262 2.390 1.795 1.00 95.12 133 LEU A CA 1
ATOM 1007 C C . LEU A 1 133 ? 9.161 1.231 1.337 1.00 95.12 133 LEU A C 1
ATOM 1009 O O . LEU A 1 133 ? 9.952 1.400 0.405 1.00 95.12 133 LEU A O 1
ATOM 1013 N N . ASP A 1 134 ? 8.988 0.044 1.918 1.00 95.12 134 ASP A N 1
ATOM 1014 C CA . ASP A 1 134 ? 9.707 -1.162 1.497 1.00 95.12 134 ASP A CA 1
ATOM 1015 C C . ASP A 1 134 ? 9.363 -1.556 0.049 1.00 95.12 134 ASP A C 1
ATOM 1017 O O . ASP A 1 134 ? 10.231 -2.014 -0.699 1.00 95.12 134 ASP A O 1
ATOM 1021 N N . LEU A 1 135 ? 8.127 -1.303 -0.393 1.00 94.50 135 LEU A N 1
ATOM 1022 C CA . LEU A 1 135 ? 7.692 -1.536 -1.770 1.00 94.50 135 LEU A CA 1
ATOM 1023 C C . LEU A 1 135 ? 8.434 -0.641 -2.776 1.00 94.50 135 LEU A C 1
ATOM 1025 O O . LEU A 1 135 ? 8.776 -1.101 -3.867 1.00 94.50 135 LEU A O 1
ATOM 1029 N N . VAL A 1 136 ? 8.743 0.611 -2.415 1.00 94.44 136 VAL A N 1
ATOM 1030 C CA . VAL A 1 136 ? 9.582 1.493 -3.250 1.00 94.44 136 VAL A CA 1
ATOM 1031 C C . VAL A 1 136 ? 10.978 0.893 -3.415 1.00 94.44 136 VAL A C 1
ATOM 1033 O O . VAL A 1 136 ? 11.485 0.788 -4.534 1.00 94.44 136 VAL A O 1
ATOM 1036 N N . ALA A 1 137 ? 11.588 0.433 -2.320 1.00 93.50 137 ALA A N 1
ATOM 1037 C CA . ALA A 1 137 ? 12.897 -0.215 -2.366 1.00 93.50 137 ALA A CA 1
ATOM 1038 C C . ALA A 1 137 ? 12.869 -1.500 -3.215 1.00 93.50 137 ALA A C 1
ATOM 1040 O O . ALA A 1 137 ? 13.751 -1.717 -4.050 1.00 93.50 137 ALA A O 1
ATOM 1041 N N . ALA A 1 138 ? 11.828 -2.323 -3.068 1.00 94.62 138 ALA A N 1
ATOM 1042 C CA . ALA A 1 138 ? 11.618 -3.512 -3.889 1.00 94.62 138 ALA A CA 1
ATOM 1043 C C . ALA A 1 138 ? 11.484 -3.175 -5.382 1.00 94.62 138 ALA A C 1
ATOM 1045 O O . ALA A 1 138 ? 12.062 -3.866 -6.225 1.00 94.62 138 ALA A O 1
ATOM 1046 N N . ALA A 1 139 ? 10.789 -2.089 -5.718 1.00 93.31 139 ALA A N 1
ATOM 1047 C CA . ALA A 1 139 ? 10.649 -1.624 -7.091 1.00 93.31 139 ALA A CA 1
ATOM 1048 C C . ALA A 1 139 ? 11.993 -1.182 -7.697 1.00 93.31 139 ALA A C 1
ATOM 1050 O O . ALA A 1 139 ? 12.310 -1.562 -8.826 1.00 93.31 139 ALA A O 1
ATOM 1051 N N . HIS A 1 140 ? 12.833 -0.472 -6.933 1.00 93.50 140 HIS A N 1
ATOM 1052 C CA . HIS A 1 140 ? 14.201 -0.158 -7.361 1.00 93.50 140 HIS A CA 1
ATOM 1053 C C . HIS A 1 140 ? 15.034 -1.420 -7.584 1.00 93.50 140 HIS A C 1
ATOM 1055 O O . HIS A 1 140 ? 15.712 -1.536 -8.605 1.00 93.50 140 HIS A O 1
ATOM 1061 N N . HIS A 1 141 ? 14.945 -2.393 -6.674 1.00 93.81 141 HIS A N 1
ATOM 1062 C CA . HIS A 1 141 ? 15.616 -3.675 -6.854 1.00 93.81 141 HIS A CA 1
ATOM 1063 C C . HIS A 1 141 ? 15.133 -4.394 -8.115 1.00 93.81 141 HIS A C 1
ATOM 1065 O O . HIS A 1 141 ? 15.959 -4.939 -8.836 1.00 93.81 141 HIS A O 1
ATOM 1071 N N . ALA A 1 142 ? 13.836 -4.353 -8.435 1.00 91.81 142 ALA A N 1
ATOM 1072 C CA . ALA A 1 142 ? 13.247 -5.042 -9.586 1.00 91.81 142 ALA A CA 1
ATOM 1073 C C . ALA A 1 142 ? 13.770 -4.565 -10.957 1.00 91.81 142 ALA A C 1
ATOM 1075 O O . ALA A 1 142 ? 13.601 -5.278 -11.949 1.00 91.81 142 ALA A O 1
ATOM 1076 N N . VAL A 1 143 ? 14.399 -3.386 -11.027 1.00 91.25 143 VAL A N 1
ATOM 1077 C CA . VAL A 1 143 ? 15.060 -2.856 -12.236 1.00 91.25 143 VAL A CA 1
ATOM 1078 C C . VAL A 1 143 ? 16.589 -2.889 -12.157 1.00 91.25 143 VAL A C 1
ATOM 1080 O O . VAL A 1 143 ? 17.266 -2.349 -13.035 1.00 91.25 143 VAL A O 1
ATOM 1083 N N . ASP A 1 144 ? 17.147 -3.515 -11.121 1.00 93.88 144 ASP A N 1
ATOM 1084 C CA . ASP A 1 144 ? 18.590 -3.633 -10.946 1.00 93.88 144 ASP A CA 1
ATOM 1085 C C . ASP A 1 144 ? 19.222 -4.495 -12.055 1.00 93.88 144 ASP A C 1
ATOM 1087 O O . ASP A 1 144 ? 18.621 -5.434 -12.587 1.00 93.88 144 ASP A O 1
ATOM 1091 N N . LYS A 1 145 ? 20.471 -4.185 -12.415 1.00 92.19 145 LYS A N 1
ATOM 1092 C CA . LYS A 1 145 ? 21.228 -4.942 -13.426 1.00 92.19 145 LYS A CA 1
ATOM 1093 C C . LYS A 1 145 ? 21.682 -6.307 -12.903 1.00 92.19 145 LYS A C 1
ATOM 1095 O O . LYS A 1 145 ? 21.962 -7.209 -13.692 1.00 92.19 145 LYS A O 1
ATOM 1100 N N . ASN A 1 146 ? 21.781 -6.466 -11.587 1.00 97.25 146 ASN A N 1
ATOM 1101 C CA . ASN A 1 146 ? 22.055 -7.725 -10.924 1.00 97.25 146 ASN A CA 1
ATOM 1102 C C . ASN A 1 146 ? 20.781 -8.583 -10.893 1.00 97.25 146 ASN A C 1
ATOM 1104 O O . ASN A 1 146 ? 19.813 -8.283 -10.195 1.00 97.25 146 ASN A O 1
ATOM 1108 N N . ALA A 1 147 ? 20.811 -9.707 -11.610 1.00 92.81 147 ALA A N 1
ATOM 1109 C CA . ALA A 1 147 ? 19.665 -10.601 -11.757 1.00 92.81 147 ALA A CA 1
ATOM 1110 C C . ALA A 1 147 ? 19.170 -11.232 -10.440 1.00 92.81 147 ALA A C 1
ATOM 1112 O O . ALA A 1 147 ? 18.020 -11.660 -10.355 1.00 92.81 147 ALA A O 1
ATOM 1113 N N . GLU A 1 148 ? 20.010 -11.352 -9.411 1.00 95.69 148 GLU A N 1
ATOM 1114 C CA . GLU A 1 148 ? 19.569 -11.815 -8.091 1.00 95.69 148 GLU A CA 1
ATOM 1115 C C . GLU A 1 148 ? 18.799 -10.717 -7.353 1.00 95.69 148 GLU A C 1
ATOM 1117 O O . GLU A 1 148 ? 17.717 -10.977 -6.827 1.00 95.69 148 GLU A O 1
ATOM 1122 N N . ILE A 1 149 ? 19.313 -9.484 -7.380 1.00 92.44 149 ILE A N 1
ATOM 1123 C CA . ILE A 1 149 ? 18.649 -8.314 -6.789 1.00 92.44 149 ILE A CA 1
ATOM 1124 C C . ILE A 1 149 ? 17.306 -8.068 -7.486 1.00 92.44 149 ILE A C 1
ATOM 1126 O O . ILE A 1 149 ? 16.286 -7.962 -6.807 1.00 92.44 149 ILE A O 1
ATOM 1130 N N . ALA A 1 150 ? 17.281 -8.113 -8.821 1.00 90.19 150 ALA A N 1
ATOM 1131 C CA . ALA A 1 150 ? 16.061 -7.987 -9.616 1.00 90.19 150 ALA A CA 1
ATOM 1132 C C . ALA A 1 150 ? 15.001 -9.032 -9.268 1.00 90.19 150 ALA A C 1
ATOM 1134 O O . ALA A 1 150 ? 13.840 -8.688 -9.050 1.00 90.19 150 ALA A O 1
ATOM 1135 N N . ARG A 1 151 ? 15.390 -10.308 -9.151 1.00 92.38 151 ARG A N 1
ATOM 1136 C CA . ARG A 1 151 ? 14.458 -11.381 -8.771 1.00 92.38 151 ARG A CA 1
ATOM 1137 C C . ARG A 1 151 ? 13.902 -11.201 -7.363 1.00 92.38 151 ARG A C 1
ATOM 1139 O O . ARG A 1 151 ? 12.715 -11.441 -7.165 1.00 92.38 151 ARG A O 1
ATOM 1146 N N . ARG A 1 152 ? 14.726 -10.761 -6.405 1.00 93.50 152 ARG A N 1
ATOM 1147 C CA . ARG A 1 152 ? 14.247 -10.432 -5.054 1.00 93.50 152 ARG A CA 1
ATOM 1148 C C . ARG A 1 152 ? 13.248 -9.281 -5.086 1.00 93.50 152 ARG A C 1
ATOM 1150 O O . ARG A 1 152 ? 12.182 -9.420 -4.509 1.00 93.50 152 ARG A O 1
ATOM 1157 N N . GLY A 1 153 ? 13.559 -8.204 -5.810 1.00 91.06 153 GLY A N 1
ATOM 1158 C CA . GLY A 1 153 ? 12.655 -7.066 -5.975 1.00 91.06 153 GLY A CA 1
ATOM 115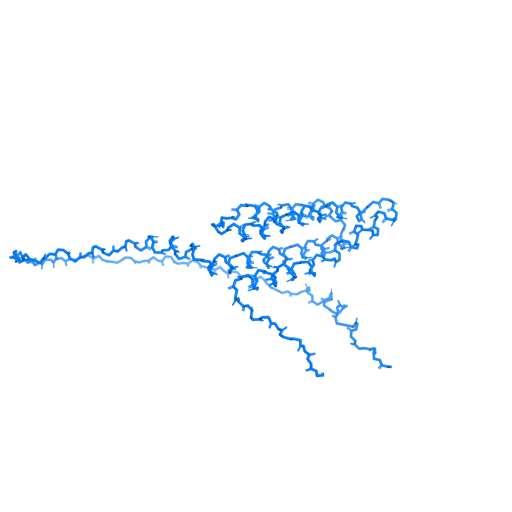9 C C . GLY A 1 153 ? 11.288 -7.489 -6.506 1.00 91.06 153 GLY A C 1
ATOM 1160 O O . GLY A 1 153 ? 10.284 -7.254 -5.847 1.00 91.06 153 GLY A O 1
ATOM 1161 N N . VAL A 1 154 ? 11.252 -8.204 -7.637 1.00 92.31 154 VAL A N 1
ATOM 1162 C CA . VAL A 1 154 ? 9.996 -8.719 -8.218 1.00 92.31 154 VAL A CA 1
ATOM 1163 C C . VAL A 1 154 ? 9.243 -9.615 -7.232 1.00 92.31 154 VAL A C 1
ATOM 1165 O O . VAL A 1 154 ? 8.044 -9.440 -7.049 1.00 92.31 154 VAL A O 1
ATOM 1168 N N . SER A 1 155 ? 9.942 -10.520 -6.540 1.00 92.56 155 SER A N 1
ATOM 1169 C CA . SER A 1 155 ? 9.305 -11.401 -5.558 1.00 92.56 155 SER A CA 1
ATOM 1170 C C . SER A 1 155 ? 8.675 -10.652 -4.383 1.00 92.56 155 SER A C 1
ATOM 1172 O O . SER A 1 155 ? 7.724 -11.177 -3.812 1.00 92.56 155 SER A O 1
ATOM 1174 N N . GLU A 1 156 ? 9.210 -9.501 -3.974 1.00 93.31 156 GLU A N 1
ATOM 1175 C CA . GLU A 1 156 ? 8.591 -8.678 -2.930 1.00 93.31 156 GLU A CA 1
ATOM 1176 C C . GLU A 1 156 ? 7.387 -7.896 -3.469 1.00 93.31 156 GLU A C 1
ATOM 1178 O O . GLU A 1 156 ? 6.363 -7.828 -2.792 1.00 93.31 156 GLU A O 1
ATOM 1183 N N . LEU A 1 157 ? 7.454 -7.392 -4.709 1.00 93.00 157 LEU A N 1
ATOM 1184 C CA . LEU A 1 157 ? 6.308 -6.742 -5.358 1.00 93.00 157 LEU A CA 1
ATOM 1185 C C . LEU A 1 157 ? 5.102 -7.692 -5.468 1.00 93.00 157 LEU A C 1
ATOM 1187 O O . LEU A 1 157 ? 3.979 -7.294 -5.170 1.00 93.00 157 LEU A O 1
ATOM 1191 N N . ASP A 1 158 ? 5.333 -8.961 -5.816 1.00 90.81 158 ASP A N 1
ATOM 1192 C CA . ASP A 1 158 ? 4.275 -9.973 -5.971 1.00 90.81 158 ASP A CA 1
ATOM 1193 C C . ASP A 1 158 ? 3.564 -10.333 -4.648 1.00 90.81 158 ASP A C 1
ATOM 1195 O O . ASP A 1 158 ? 2.471 -10.903 -4.658 1.00 90.81 158 ASP A O 1
ATOM 1199 N N . LYS A 1 159 ? 4.163 -10.018 -3.491 1.00 92.38 159 LYS A N 1
ATOM 1200 C CA . LYS A 1 159 ? 3.595 -10.320 -2.164 1.00 92.38 159 LYS A CA 1
ATOM 1201 C C . LYS A 1 159 ? 2.686 -9.221 -1.623 1.00 92.38 159 LYS A C 1
ATOM 1203 O O . LYS A 1 159 ? 2.043 -9.445 -0.594 1.00 92.38 159 LYS A O 1
ATOM 1208 N N . VAL A 1 160 ? 2.636 -8.051 -2.263 1.00 92.88 160 VAL A N 1
ATOM 1209 C CA . VAL A 1 160 ? 1.955 -6.871 -1.708 1.00 92.88 160 VAL A CA 1
ATOM 1210 C C . VAL A 1 160 ? 0.483 -7.151 -1.405 1.00 92.88 160 VAL A C 1
ATOM 1212 O O . VAL A 1 160 ? 0.057 -6.945 -0.275 1.00 92.88 160 VAL A O 1
ATOM 1215 N N . THR A 1 161 ? -0.257 -7.751 -2.343 1.00 90.56 161 THR A N 1
ATOM 1216 C CA . THR A 1 161 ? -1.693 -8.027 -2.187 1.00 90.56 161 THR A CA 1
ATOM 1217 C C . THR A 1 161 ? -1.952 -8.995 -1.039 1.00 90.56 161 THR A C 1
ATOM 1219 O O . THR A 1 161 ? -2.800 -8.743 -0.196 1.00 90.56 161 THR A O 1
ATOM 1222 N N . ALA A 1 162 ? -1.161 -10.067 -0.937 1.00 91.06 162 ALA A N 1
ATOM 1223 C CA . ALA A 1 162 ? -1.292 -11.016 0.168 1.00 91.06 162 ALA A CA 1
ATOM 1224 C C . ALA A 1 162 ? -0.961 -10.378 1.530 1.00 91.06 162 ALA A C 1
ATOM 1226 O O . ALA A 1 162 ? -1.502 -10.780 2.560 1.00 91.06 162 ALA A O 1
ATOM 1227 N N . THR A 1 163 ? -0.058 -9.396 1.546 1.00 92.06 163 THR A N 1
ATOM 1228 C CA . THR A 1 163 ? 0.312 -8.667 2.764 1.00 92.06 163 THR A CA 1
ATOM 1229 C C . THR A 1 163 ? -0.774 -7.666 3.163 1.00 92.06 163 THR A C 1
ATOM 1231 O O . THR A 1 163 ? -1.091 -7.563 4.347 1.00 92.06 163 THR A O 1
ATOM 1234 N N . GLU A 1 164 ? -1.381 -6.984 2.189 1.00 91.56 164 GLU A N 1
ATOM 1235 C CA . GLU A 1 164 ? -2.541 -6.105 2.373 1.00 91.56 164 GLU A CA 1
ATOM 1236 C C . GLU A 1 164 ? -3.750 -6.873 2.908 1.00 91.56 164 GLU A C 1
ATOM 1238 O O . GLU A 1 164 ? -4.297 -6.488 3.942 1.00 91.56 164 GLU A O 1
ATOM 1243 N N . ASP A 1 165 ? -4.105 -7.995 2.275 1.00 92.75 165 ASP A N 1
ATOM 1244 C CA . ASP A 1 165 ? -5.210 -8.859 2.703 1.00 92.75 165 ASP A CA 1
ATOM 1245 C C . ASP A 1 165 ? -5.014 -9.314 4.155 1.00 92.75 165 ASP A C 1
ATOM 1247 O O . ASP A 1 165 ? -5.901 -9.169 4.996 1.00 92.75 165 ASP A O 1
ATOM 1251 N N . ARG A 1 166 ? -3.803 -9.781 4.490 1.00 94.25 166 ARG A N 1
ATOM 1252 C CA . ARG A 1 166 ? -3.468 -10.188 5.858 1.00 94.25 166 ARG A CA 1
ATOM 1253 C C . ARG A 1 166 ? -3.595 -9.034 6.852 1.00 94.25 166 ARG A C 1
ATOM 1255 O O . ARG A 1 166 ? -4.042 -9.248 7.976 1.00 94.25 166 ARG A O 1
ATOM 1262 N N . LEU A 1 167 ? -3.173 -7.829 6.477 1.00 93.88 167 LEU A N 1
ATOM 1263 C CA . LEU A 1 167 ? -3.285 -6.668 7.352 1.00 93.88 167 LEU A CA 1
ATOM 1264 C C . LEU A 1 167 ? -4.753 -6.299 7.595 1.00 93.88 167 LEU A C 1
ATOM 1266 O O . LEU A 1 167 ? -5.123 -6.012 8.732 1.00 93.88 167 LEU A O 1
ATOM 1270 N N . VAL A 1 168 ? -5.586 -6.332 6.553 1.00 93.75 168 VAL A N 1
ATOM 1271 C CA . VAL A 1 168 ? -7.032 -6.100 6.666 1.00 93.75 168 VAL A CA 1
ATOM 1272 C C . VAL A 1 168 ? -7.678 -7.142 7.577 1.00 93.75 168 VAL A C 1
ATOM 1274 O O . VAL A 1 168 ? -8.445 -6.766 8.462 1.00 9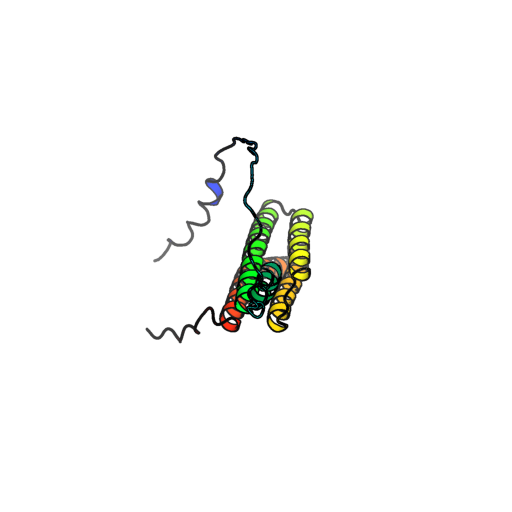3.75 168 VAL A O 1
ATOM 1277 N N . ASP A 1 169 ? -7.323 -8.420 7.437 1.00 92.88 169 ASP A N 1
ATOM 1278 C CA . ASP A 1 169 ? -7.803 -9.491 8.317 1.00 92.88 169 ASP A CA 1
ATOM 1279 C C . ASP A 1 169 ? -7.386 -9.264 9.780 1.00 92.88 169 ASP A C 1
ATOM 1281 O O . ASP A 1 169 ? -8.206 -9.382 10.691 1.00 92.88 169 ASP A O 1
ATOM 1285 N N . GLU A 1 170 ? -6.132 -8.871 10.032 1.00 92.88 170 GLU A N 1
ATOM 1286 C CA . GLU A 1 170 ? -5.649 -8.546 11.382 1.00 92.88 170 GLU A CA 1
ATOM 1287 C C . GLU A 1 170 ? -6.431 -7.371 12.004 1.00 92.88 170 GLU A C 1
ATOM 1289 O O . GLU A 1 170 ? -6.781 -7.419 13.188 1.00 92.88 170 GLU A O 1
ATOM 1294 N N . VAL A 1 171 ? -6.763 -6.344 11.211 1.00 91.88 171 VAL A N 1
ATOM 129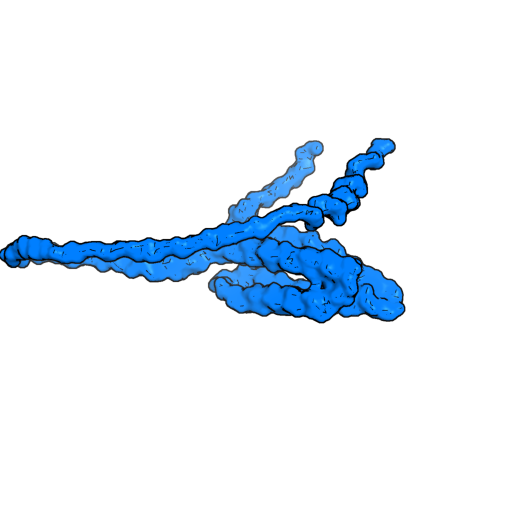5 C CA . VAL A 1 171 ? -7.609 -5.226 11.660 1.00 91.88 171 VAL A CA 1
ATOM 1296 C C . VAL A 1 171 ? -9.045 -5.697 11.907 1.00 91.88 171 VAL A C 1
ATOM 1298 O O . VAL A 1 171 ? -9.617 -5.363 12.942 1.00 91.88 171 VAL A O 1
ATOM 1301 N N . ASN A 1 172 ? -9.624 -6.513 11.023 1.00 88.88 172 ASN A N 1
ATOM 1302 C CA . ASN A 1 172 ? -10.968 -7.071 11.196 1.00 88.88 172 ASN A CA 1
ATOM 1303 C C . ASN A 1 172 ? -11.097 -7.875 12.496 1.00 88.88 172 ASN A C 1
ATOM 1305 O O . ASN A 1 172 ? -12.079 -7.710 13.224 1.00 88.88 172 ASN A O 1
ATOM 1309 N N . VAL A 1 173 ? -10.098 -8.705 12.811 1.00 90.38 173 VAL A N 1
ATOM 1310 C CA . VAL A 1 173 ? -10.042 -9.478 14.059 1.00 90.38 173 VAL A CA 1
ATOM 1311 C C . VAL A 1 173 ? -9.923 -8.550 15.266 1.00 90.38 173 VAL A C 1
ATOM 1313 O O . VAL A 1 173 ? -10.679 -8.707 16.224 1.00 90.38 173 VAL A O 1
ATOM 1316 N N . TYR A 1 174 ? -9.023 -7.559 15.223 1.00 89.94 174 TYR A N 1
ATOM 1317 C CA . TYR A 1 174 ? -8.871 -6.580 16.308 1.00 89.94 174 TYR A CA 1
ATOM 1318 C C . TYR A 1 174 ? -10.183 -5.840 16.601 1.00 89.94 174 TYR A C 1
ATOM 1320 O O . TYR A 1 174 ? -10.558 -5.638 17.754 1.00 89.94 174 TYR A O 1
ATOM 1328 N N . CYS A 1 175 ? -10.901 -5.477 15.545 1.00 87.81 175 CYS A N 1
ATOM 1329 C CA . CYS A 1 175 ? -12.143 -4.724 15.615 1.00 87.81 175 CYS A CA 1
ATOM 1330 C C . CYS A 1 175 ? -13.377 -5.583 15.925 1.00 87.81 175 CYS A C 1
ATOM 1332 O O . CYS A 1 175 ? -14.476 -5.041 16.031 1.00 87.81 175 CYS A O 1
ATOM 1334 N N . GLY A 1 176 ? -13.225 -6.908 16.050 1.00 84.38 176 GLY A N 1
ATOM 1335 C CA . GLY A 1 176 ? -14.340 -7.836 16.258 1.00 84.38 176 GLY A CA 1
ATOM 1336 C C . GLY A 1 176 ? -15.318 -7.904 15.079 1.00 84.38 176 GLY A C 1
ATOM 1337 O O . GLY A 1 176 ? -16.471 -8.289 15.265 1.00 84.38 176 GLY A O 1
ATOM 1338 N N . LEU A 1 177 ? -14.876 -7.511 13.879 1.00 70.94 177 LEU A N 1
ATOM 1339 C CA . LEU A 1 177 ? -15.671 -7.510 12.645 1.00 70.94 177 LEU A CA 1
ATOM 1340 C C . LEU A 1 177 ? -15.673 -8.881 11.958 1.00 70.94 177 LEU A C 1
ATOM 1342 O O . LEU A 1 177 ? -16.607 -9.205 11.227 1.00 70.94 177 LEU A O 1
ATOM 1346 N N . GLU A 1 178 ? -14.674 -9.715 12.246 1.00 60.41 178 GLU A N 1
ATOM 1347 C CA . GLU A 1 178 ? -14.701 -11.144 11.951 1.00 60.41 178 GLU A CA 1
ATOM 1348 C C . GLU A 1 178 ? -14.624 -11.949 13.257 1.00 60.41 178 GLU A C 1
ATOM 1350 O O . GLU A 1 178 ? -13.742 -11.741 14.090 1.00 60.41 178 GLU A O 1
ATOM 1355 N N . SER A 1 179 ? -15.536 -12.912 13.433 1.00 43.69 179 SER A N 1
ATOM 1356 C CA . SER A 1 179 ? -15.279 -14.022 14.356 1.00 43.69 179 SER A CA 1
ATOM 1357 C C . SER A 1 179 ? -14.179 -14.895 13.749 1.00 43.69 179 SER A C 1
ATOM 1359 O O . SER A 1 179 ? -14.223 -15.126 12.536 1.00 43.69 179 SER A O 1
ATOM 1361 N N . PRO A 1 180 ? -13.214 -15.405 14.540 1.00 42.12 180 PRO A N 1
ATOM 1362 C CA . PRO A 1 180 ? -12.174 -16.280 14.017 1.00 42.12 180 PRO A CA 1
ATOM 1363 C C . PRO A 1 180 ? -12.850 -17.424 13.267 1.00 42.12 180 PRO A C 1
ATOM 1365 O O . PRO A 1 180 ? -13.650 -18.163 13.847 1.00 42.12 180 PRO A O 1
ATOM 1368 N N . LYS A 1 181 ? -12.573 -17.544 11.962 1.00 48.03 181 LYS A N 1
ATOM 1369 C CA . LYS A 1 181 ? -12.989 -18.713 11.190 1.00 48.03 181 LYS A CA 1
ATOM 1370 C C . LYS A 1 181 ? -12.330 -19.910 11.870 1.00 48.03 181 LYS A C 1
ATOM 1372 O O . LYS A 1 181 ? -11.126 -20.120 11.729 1.00 48.03 181 LYS A O 1
ATOM 1377 N N . GLY A 1 182 ? -13.114 -20.634 12.669 1.00 45.91 182 GLY A N 1
ATOM 1378 C CA . GLY A 1 182 ? -12.697 -21.891 13.270 1.00 45.91 182 GLY A CA 1
ATOM 1379 C C . GLY A 1 182 ? -12.143 -22.822 12.188 1.00 45.91 182 GLY A C 1
ATOM 1380 O O . GLY A 1 182 ? -12.482 -22.654 11.008 1.00 45.91 182 GLY A O 1
ATOM 1381 N N . PRO A 1 183 ? -11.260 -23.763 12.560 1.00 40.56 183 PRO A N 1
ATOM 1382 C CA . PRO A 1 183 ? -10.639 -24.663 11.601 1.00 40.56 183 PRO A CA 1
ATOM 1383 C C . PRO A 1 183 ? -11.722 -25.297 10.727 1.00 40.56 183 PRO A C 1
ATOM 1385 O O . PRO A 1 183 ? -12.707 -25.833 11.233 1.00 40.56 183 PRO A O 1
ATOM 1388 N N . LYS A 1 184 ? -11.558 -25.189 9.403 1.00 43.19 184 LYS A N 1
ATOM 1389 C CA . LYS A 1 184 ? -12.373 -25.948 8.456 1.00 43.19 184 LYS A CA 1
ATOM 1390 C C . LYS A 1 184 ? -12.006 -27.420 8.622 1.00 43.19 184 LYS A C 1
ATOM 1392 O O . LYS A 1 184 ? -11.066 -27.892 7.994 1.00 43.19 184 LYS A O 1
ATOM 1397 N N . GLU A 1 185 ? -12.714 -28.109 9.503 1.00 38.59 185 GLU A N 1
ATOM 1398 C CA . GLU A 1 185 ? -12.834 -29.561 9.457 1.00 38.59 185 GLU A CA 1
ATOM 1399 C C . GLU A 1 185 ? -13.892 -29.915 8.403 1.00 38.59 185 GLU A C 1
ATOM 1401 O O . GLU A 1 185 ? -15.001 -29.375 8.430 1.00 38.59 185 GLU A O 1
ATOM 1406 N N . GLY A 1 186 ? -13.529 -30.784 7.455 1.00 35.69 186 GLY A N 1
ATOM 1407 C CA . GLY A 1 186 ? -14.415 -31.303 6.411 1.00 35.69 186 GLY A CA 1
ATOM 1408 C C . GLY A 1 186 ? -13.667 -31.709 5.157 1.00 35.69 186 GLY A C 1
ATOM 1409 O O . GLY A 1 186 ? -13.639 -30.881 4.220 1.00 35.69 186 GLY A O 1
#

Secondary structure (DSSP, 8-state):
----STTSHHHHTTS------------------------------PPPPPPPPPHHHHHHHHTTSHHHHHHHHHHHHHHHHHHHHHHHHHHHHH--HHHHHHHHHHHHHHHHT---SSHHHHHHHHHHHHHHHHHHHHHHHHT-SSHHHHHHHHHHHTTHHHHHHHHHHHHHHHTTSS--------

pLDDT: mean 73.93, std 23.17, range [34.09, 97.25]